Protein AF-A0A959UHU5-F1 (afdb_monomer_lite)

Secondary structure (DSSP, 8-state):
-------GGG--GGGHHHHHHHHHHHHHHHHHHHHH----------TT------------------PPPPPPPPPP---------------------S---TT----------------------SS-SS----TTHHHHHHHHHHHH----HHHHHTT-----EEEEEE-TTS-EEEEEEEE---TTTTTTT-

Sequence (194 aa):
MIEKKKSKSADLESKKIIFIEIGLIIALAAVLLAFEWKSFEKQEIDLASRSVDDTPEEMIEITQHEKPPPPPKPPQQTTVIEIVEDEMEIEDDIEIDVEADEETEMQEYIPVEEEEEEEEEAQIFTVVESMPGFPGGDAARIKYLNENIQYPQMARESGIQGRVFVTFVVEKDGSVTDVRVLRGIGGGCDEEAV

Structure (mmCIF, N/CA/C/O backbone):
data_AF-A0A959UHU5-F1
#
_entry.id   AF-A0A959UHU5-F1
#
loop_
_atom_site.group_PDB
_atom_site.id
_atom_site.type_symbol
_atom_site.label_atom_id
_atom_site.label_alt_id
_atom_site.label_comp_id
_atom_site.label_asym_id
_atom_site.label_entity_id
_atom_site.label_seq_id
_atom_site.pdbx_PDB_ins_code
_atom_site.Cartn_x
_atom_site.Cartn_y
_atom_site.Cartn_z
_atom_site.occupancy
_atom_site.B_iso_or_equiv
_atom_site.auth_seq_id
_atom_site.auth_comp_id
_atom_site.auth_asym_id
_atom_site.auth_atom_id
_atom_site.pdbx_PDB_model_num
ATOM 1 N N . MET A 1 1 ? 11.704 55.888 71.849 1.00 46.94 1 MET A N 1
ATOM 2 C CA . MET A 1 1 ? 11.647 54.552 71.217 1.00 46.94 1 MET A CA 1
ATOM 3 C C . MET A 1 1 ? 10.407 54.526 70.340 1.00 46.94 1 MET A C 1
ATOM 5 O O . MET A 1 1 ? 9.343 54.872 70.827 1.00 46.94 1 MET A O 1
ATOM 9 N N . ILE A 1 2 ? 10.567 54.297 69.038 1.00 45.66 2 ILE A N 1
ATOM 10 C CA . ILE A 1 2 ? 9.514 54.506 68.034 1.00 45.66 2 ILE A CA 1
ATOM 11 C C . ILE A 1 2 ? 8.577 53.296 68.025 1.00 45.66 2 ILE A C 1
ATOM 13 O O . ILE A 1 2 ? 8.972 52.194 67.651 1.00 45.66 2 ILE A O 1
ATOM 17 N N . GLU A 1 3 ? 7.334 53.512 68.439 1.00 54.97 3 GLU A N 1
ATOM 18 C CA . GLU A 1 3 ? 6.264 52.524 68.374 1.00 54.97 3 GLU A CA 1
ATOM 19 C C . GLU A 1 3 ? 5.713 52.474 66.941 1.00 54.97 3 GLU A C 1
ATOM 21 O O . GLU A 1 3 ? 5.079 53.410 66.447 1.00 54.97 3 GLU A O 1
ATOM 26 N N . LYS A 1 4 ? 6.000 51.381 66.230 1.00 61.44 4 LYS A N 1
ATOM 27 C CA . LYS A 1 4 ? 5.503 51.149 64.872 1.00 61.44 4 LYS A CA 1
ATOM 28 C C . LYS A 1 4 ? 4.013 50.801 64.945 1.00 61.44 4 LYS A C 1
ATOM 30 O O . LYS A 1 4 ? 3.659 49.633 65.091 1.00 61.44 4 LYS A O 1
ATOM 35 N N . LYS A 1 5 ? 3.137 51.807 64.823 1.00 58.41 5 LYS A N 1
ATOM 36 C CA . LYS A 1 5 ? 1.691 51.614 64.621 1.00 58.41 5 LYS A CA 1
ATOM 37 C C . LYS A 1 5 ? 1.466 50.753 63.372 1.00 58.41 5 LYS A C 1
ATOM 39 O O . LYS A 1 5 ? 1.556 51.246 62.250 1.00 58.41 5 LYS A O 1
ATOM 44 N N . LYS A 1 6 ? 1.186 49.459 63.551 1.00 63.50 6 LYS A N 1
ATOM 45 C CA . LYS A 1 6 ? 0.641 48.608 62.484 1.00 63.50 6 LYS A CA 1
ATOM 46 C C . LYS A 1 6 ? -0.770 49.119 62.177 1.00 63.50 6 LYS A C 1
ATOM 48 O O . LYS A 1 6 ? -1.629 49.099 63.056 1.00 63.50 6 LYS A O 1
ATOM 53 N N . SER A 1 7 ? -1.004 49.640 60.972 1.00 63.44 7 SER A N 1
ATOM 54 C CA . SER A 1 7 ? -2.350 50.057 60.573 1.00 63.44 7 SER A CA 1
ATOM 55 C C . SER A 1 7 ? -3.204 48.820 60.276 1.00 63.44 7 SER A C 1
ATOM 57 O O . SER A 1 7 ? -2.751 47.871 59.639 1.00 63.44 7 SER A O 1
ATOM 59 N N . LYS A 1 8 ? -4.466 48.848 60.719 1.00 60.62 8 LYS A N 1
ATOM 60 C CA . LYS A 1 8 ? -5.476 47.788 60.527 1.00 60.62 8 LYS A CA 1
ATOM 61 C C . LYS A 1 8 ? -5.746 47.461 59.045 1.00 60.62 8 LYS A C 1
ATOM 63 O O . LYS A 1 8 ? -6.291 46.415 58.729 1.00 60.62 8 LYS A O 1
ATOM 68 N N . SER A 1 9 ? -5.355 48.355 58.134 1.00 56.97 9 SER A N 1
ATOM 69 C CA . SER A 1 9 ? -5.489 48.203 56.682 1.00 56.97 9 SER A CA 1
ATOM 70 C C . SER A 1 9 ? -4.351 47.419 56.016 1.00 56.97 9 SER A C 1
ATOM 72 O O . SER A 1 9 ? -4.474 47.073 54.845 1.00 56.97 9 SER A O 1
ATOM 74 N N . ALA A 1 10 ? -3.267 47.125 56.742 1.00 63.69 10 ALA A N 1
ATOM 75 C CA . ALA A 1 10 ? -2.156 46.292 56.275 1.00 63.69 10 ALA A CA 1
ATOM 76 C C . ALA A 1 10 ? -2.233 44.845 56.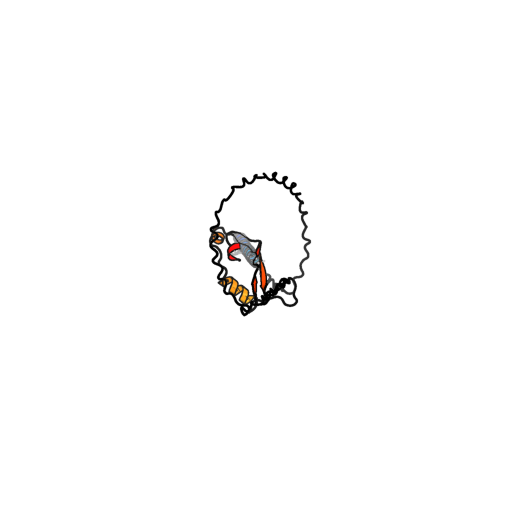803 1.00 63.69 10 ALA A C 1
ATOM 78 O O . ALA A 1 10 ? -1.278 44.081 56.655 1.00 63.69 10 ALA A O 1
ATOM 79 N N . ASP A 1 11 ? -3.346 44.472 57.442 1.00 68.75 11 ASP A N 1
ATOM 80 C CA . ASP A 1 11 ? -3.551 43.131 57.977 1.00 68.75 11 ASP A CA 1
ATOM 81 C C . ASP A 1 11 ? -3.944 42.160 56.849 1.00 68.75 11 ASP A C 1
ATOM 83 O O . ASP A 1 11 ? -5.041 42.216 56.290 1.00 68.75 11 ASP A O 1
ATOM 87 N N . LEU A 1 12 ? -2.985 41.326 56.447 1.00 69.19 12 LEU A N 1
ATOM 88 C CA . LEU A 1 12 ? -3.079 40.412 55.305 1.00 69.19 12 LEU A CA 1
ATOM 89 C C . LEU A 1 12 ? -3.599 39.024 55.692 1.00 69.19 12 LEU A C 1
ATOM 91 O O . LEU A 1 12 ? -3.775 38.191 54.805 1.00 69.19 12 LEU A O 1
ATOM 95 N N . GLU A 1 13 ? -3.847 38.751 56.977 1.00 75.81 13 GLU A N 1
ATOM 96 C CA . GLU A 1 13 ? -4.185 37.404 57.461 1.00 75.81 13 GLU A CA 1
ATOM 97 C C . GLU A 1 13 ? -5.440 36.819 56.806 1.00 75.81 13 GLU A C 1
ATOM 99 O O . GLU A 1 13 ? -5.428 35.657 56.406 1.00 75.81 13 GLU A O 1
ATOM 104 N N . SER A 1 14 ? -6.474 37.632 56.580 1.00 75.12 14 SER A N 1
ATOM 105 C CA . SER A 1 14 ? -7.714 37.191 55.924 1.00 75.12 14 SER A CA 1
ATOM 106 C C . SER A 1 14 ? -7.569 36.943 54.420 1.00 75.12 14 SER A C 1
ATOM 108 O O . SER A 1 14 ? -8.397 36.256 53.829 1.00 75.12 14 SER A O 1
ATOM 110 N N . LYS A 1 15 ? -6.516 37.479 53.789 1.00 76.56 15 LYS A N 1
ATOM 111 C CA . LYS A 1 15 ? -6.251 37.327 52.350 1.00 76.56 15 LYS A CA 1
ATOM 112 C C . LYS A 1 15 ? -5.228 36.234 52.048 1.00 76.56 15 LYS A C 1
ATOM 114 O O . LYS A 1 15 ? -5.113 35.836 50.894 1.00 76.56 15 LYS A O 1
ATOM 119 N N . LYS A 1 16 ? -4.517 35.715 53.060 1.00 82.25 16 LYS A N 1
ATOM 120 C CA . LYS A 1 16 ? -3.534 34.625 52.905 1.00 82.25 16 LYS A CA 1
ATOM 121 C C . LYS A 1 16 ? -4.142 33.401 52.216 1.00 82.25 16 LYS A C 1
ATOM 123 O O . LYS A 1 16 ? -3.521 32.865 51.310 1.00 82.25 16 LYS A O 1
ATOM 128 N N . ILE A 1 17 ? -5.361 33.010 52.597 1.00 86.88 17 ILE A N 1
ATOM 129 C CA . ILE A 1 17 ? -6.068 31.867 51.994 1.00 86.88 17 ILE A CA 1
ATOM 130 C C . ILE A 1 17 ? -6.352 32.123 50.508 1.00 86.88 17 ILE A C 1
ATOM 132 O O . ILE A 1 17 ? -6.071 31.265 49.684 1.00 86.88 17 ILE A O 1
ATOM 136 N N . ILE A 1 18 ? -6.793 33.333 50.155 1.00 87.50 18 ILE A N 1
ATOM 137 C CA . ILE A 1 18 ? -7.070 33.724 48.764 1.00 87.50 18 ILE A CA 1
ATOM 138 C C . ILE A 1 18 ? -5.783 33.703 47.924 1.00 87.50 18 ILE A C 1
ATOM 140 O O . ILE A 1 18 ? -5.787 33.225 46.795 1.00 87.50 18 ILE A O 1
ATOM 144 N N . PHE A 1 19 ? -4.655 34.173 48.467 1.00 89.56 19 PHE A N 1
ATOM 145 C CA . PHE A 1 19 ? -3.368 34.104 47.764 1.00 89.56 19 PHE A CA 1
ATOM 146 C C . PHE A 1 19 ? -2.858 32.664 47.598 1.00 89.56 19 PHE A C 1
ATOM 148 O O . PHE A 1 19 ? -2.270 32.352 46.563 1.00 89.56 19 PHE A O 1
ATOM 155 N N . ILE A 1 20 ? -3.102 31.787 48.578 1.00 92.56 20 ILE A N 1
ATOM 156 C CA . ILE A 1 20 ? -2.781 30.354 48.479 1.00 92.56 20 ILE A CA 1
ATOM 157 C C . ILE A 1 20 ? -3.650 29.682 47.408 1.00 92.56 20 ILE A C 1
ATOM 159 O O . ILE A 1 20 ? -3.127 28.934 46.588 1.00 92.56 20 ILE A O 1
ATOM 163 N N . GLU A 1 21 ? -4.948 29.981 47.372 1.00 93.12 21 GLU A N 1
ATOM 164 C CA . GLU A 1 21 ? -5.888 29.430 46.391 1.00 93.12 21 GLU A CA 1
ATOM 165 C C . GLU A 1 21 ? -5.555 29.882 44.962 1.00 93.12 21 GLU A C 1
ATOM 167 O O . GLU A 1 21 ? -5.468 29.055 44.057 1.00 93.12 21 GLU A O 1
ATOM 172 N N . ILE A 1 22 ? -5.251 31.171 44.764 1.00 94.94 22 ILE A N 1
ATOM 173 C CA . ILE A 1 22 ? -4.796 31.697 43.467 1.00 94.94 22 ILE A CA 1
ATOM 174 C C . ILE A 1 22 ? -3.490 31.016 43.031 1.00 94.94 22 ILE A C 1
ATOM 176 O O . ILE A 1 22 ? -3.355 30.633 41.870 1.00 94.94 22 ILE A O 1
ATOM 180 N N . GLY A 1 23 ? -2.541 30.819 43.952 1.00 95.94 23 GLY A N 1
ATOM 181 C CA . GLY A 1 23 ? -1.301 30.094 43.667 1.00 95.94 23 GLY A CA 1
ATOM 182 C C . GLY A 1 23 ? -1.542 28.634 43.272 1.00 95.94 23 GLY A C 1
ATOM 183 O O . GLY A 1 23 ? -0.910 28.140 42.340 1.00 95.94 23 GLY A O 1
ATOM 184 N N . LEU A 1 24 ? -2.491 27.963 43.929 1.00 95.81 24 LEU A N 1
ATOM 185 C CA . LEU A 1 24 ? -2.874 26.582 43.632 1.00 95.81 24 LEU A CA 1
ATOM 186 C C . LEU A 1 24 ? -3.526 26.462 42.248 1.00 95.81 24 LEU A C 1
ATOM 188 O O . LEU A 1 24 ? -3.188 25.548 41.497 1.00 95.81 24 LEU A O 1
ATOM 192 N N . ILE A 1 25 ? -4.396 27.405 41.878 1.00 96.06 25 ILE A N 1
ATOM 193 C CA . ILE A 1 25 ? -5.012 27.453 40.543 1.00 96.06 25 ILE A CA 1
ATOM 194 C C . ILE A 1 25 ? -3.941 27.649 39.463 1.00 96.06 25 ILE A C 1
ATOM 196 O O . ILE A 1 25 ? -3.952 26.943 38.457 1.00 96.06 25 ILE A O 1
ATOM 200 N N . ILE A 1 26 ? -2.985 28.559 39.680 1.00 95.94 26 ILE A N 1
ATOM 201 C CA . ILE A 1 26 ? -1.884 28.799 38.733 1.00 95.94 26 ILE A CA 1
ATOM 202 C C . ILE A 1 26 ? -0.989 27.557 38.605 1.00 95.94 26 ILE A C 1
ATOM 204 O O . ILE A 1 26 ? -0.602 27.197 37.494 1.00 95.94 26 ILE A O 1
ATOM 208 N N . ALA A 1 27 ? -0.692 26.872 39.713 1.00 95.56 27 ALA A N 1
ATOM 209 C CA . ALA A 1 27 ? 0.096 25.641 39.698 1.00 95.56 27 ALA A CA 1
ATOM 210 C C . ALA A 1 27 ? -0.615 24.510 38.936 1.00 95.56 27 ALA A C 1
ATOM 212 O O . ALA A 1 27 ? 0.006 23.852 38.104 1.00 95.56 27 ALA A O 1
ATOM 213 N N . LEU A 1 28 ? -1.920 24.315 39.160 1.00 93.62 28 LEU A N 1
ATOM 214 C CA . LEU A 1 28 ? -2.713 23.329 38.417 1.00 93.62 28 LEU A CA 1
ATOM 215 C C . LEU A 1 28 ? -2.802 23.668 36.926 1.00 93.62 28 LEU A C 1
ATOM 217 O O . LEU A 1 28 ? -2.655 22.775 36.095 1.00 93.62 28 LEU A O 1
ATOM 221 N N . ALA A 1 29 ? -2.981 24.943 36.577 1.00 94.06 29 ALA A N 1
ATOM 222 C CA . ALA A 1 29 ? -2.990 25.384 35.185 1.00 94.06 29 ALA A CA 1
ATOM 223 C C . ALA A 1 29 ? -1.639 25.134 34.494 1.00 94.06 29 ALA A C 1
ATOM 225 O O . ALA A 1 29 ? -1.613 24.684 33.352 1.00 94.06 29 ALA A O 1
ATOM 226 N N . ALA A 1 30 ? -0.520 25.361 35.189 1.00 93.69 30 ALA A N 1
ATOM 227 C CA . ALA A 1 30 ? 0.812 25.064 34.666 1.00 93.69 30 ALA A CA 1
ATOM 228 C C . ALA A 1 30 ? 1.033 23.556 34.452 1.00 93.69 30 ALA A C 1
ATOM 230 O O . ALA A 1 30 ? 1.621 23.167 33.446 1.00 93.69 30 ALA A O 1
ATOM 231 N N . VAL A 1 31 ? 0.532 22.706 35.357 1.00 93.25 31 VAL A N 1
ATOM 232 C CA . VAL A 1 31 ? 0.591 21.242 35.202 1.00 93.25 31 VAL A CA 1
ATOM 233 C C . VAL A 1 31 ? -0.257 20.783 34.018 1.00 93.25 31 VAL A C 1
ATOM 235 O O . VAL A 1 31 ? 0.227 20.003 33.203 1.00 93.25 31 VAL A O 1
ATOM 238 N N . LEU A 1 32 ? -1.486 21.288 33.877 1.00 91.12 32 LEU A N 1
ATOM 239 C CA . LEU A 1 32 ? -2.335 20.962 32.728 1.00 91.12 32 LEU A CA 1
ATOM 240 C C . LEU A 1 32 ? -1.698 21.416 31.415 1.00 91.12 32 LEU A C 1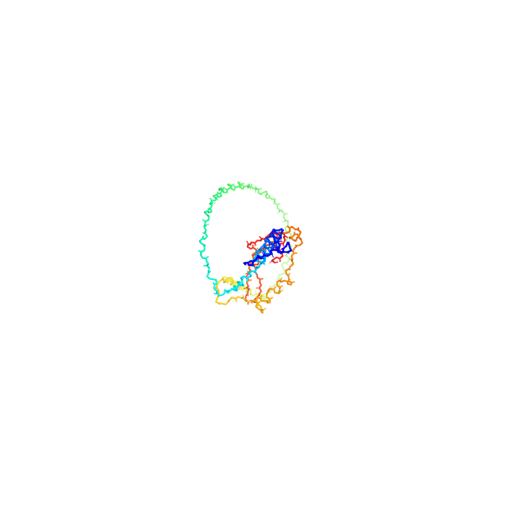
ATOM 242 O O . LEU A 1 32 ? -1.626 20.623 30.487 1.00 91.12 32 LEU A O 1
ATOM 246 N N . LEU A 1 33 ? -1.147 22.633 31.363 1.00 91.56 33 LEU A N 1
ATOM 247 C CA . LEU A 1 33 ? -0.412 23.107 30.190 1.00 91.56 33 LEU A CA 1
ATOM 248 C C . LEU A 1 33 ? 0.809 22.243 29.879 1.00 91.56 33 LEU A C 1
ATOM 250 O O . LEU A 1 33 ? 1.074 22.003 28.711 1.00 91.56 33 LEU A O 1
ATOM 254 N N . ALA A 1 34 ? 1.536 21.756 30.887 1.00 87.69 34 ALA A N 1
ATOM 255 C CA . ALA A 1 34 ? 2.682 20.872 30.680 1.00 87.69 34 ALA A CA 1
ATOM 256 C C . ALA A 1 34 ? 2.274 19.490 30.137 1.00 87.69 34 ALA A C 1
ATOM 258 O O . ALA A 1 34 ? 2.970 18.953 29.282 1.00 87.69 34 ALA A O 1
ATOM 259 N N . PHE A 1 35 ? 1.148 18.930 30.595 1.00 85.19 35 PHE A N 1
ATOM 260 C CA . PHE A 1 35 ? 0.610 17.658 30.090 1.00 85.19 35 PHE A CA 1
ATOM 261 C C . PHE A 1 35 ? -0.054 17.793 28.714 1.00 85.19 35 PHE A C 1
ATOM 263 O O . PHE A 1 35 ? 0.049 16.885 27.890 1.00 85.19 35 PHE A O 1
ATOM 270 N N . GLU A 1 36 ? -0.719 18.916 28.446 1.00 85.56 36 GLU A N 1
ATOM 271 C CA . GLU A 1 36 ? -1.257 19.239 27.121 1.00 85.56 36 GLU A CA 1
ATOM 272 C C . GLU A 1 36 ? -0.179 19.702 26.146 1.00 85.56 36 GLU A C 1
ATOM 274 O O . GLU A 1 36 ? -0.428 19.758 24.937 1.00 85.56 36 GLU A O 1
ATOM 279 N N . TRP A 1 37 ? 1.031 19.991 26.634 1.00 85.56 37 TRP A N 1
ATOM 280 C CA . TRP A 1 37 ? 2.170 20.228 25.770 1.00 85.56 37 TRP A CA 1
ATOM 281 C C . TRP A 1 37 ? 2.565 18.914 25.103 1.00 85.56 37 TRP A C 1
ATOM 283 O O . TRP A 1 37 ? 3.463 18.188 25.528 1.00 85.56 37 TRP A O 1
ATOM 293 N N . LYS A 1 38 ? 1.861 18.597 24.014 1.00 75.44 38 LYS A N 1
ATOM 294 C CA . LYS A 1 38 ? 2.266 17.569 23.072 1.00 75.44 38 LYS A CA 1
ATOM 295 C C . LYS A 1 38 ? 3.607 17.983 22.485 1.00 75.44 38 LYS A C 1
ATOM 297 O O . LYS A 1 38 ? 3.676 18.751 21.525 1.00 75.44 38 LYS A O 1
ATOM 302 N N . SER A 1 39 ? 4.673 17.433 23.051 1.00 70.19 39 SER A N 1
ATOM 303 C CA . SER A 1 39 ? 5.907 17.248 22.311 1.00 70.19 39 SER A CA 1
ATOM 304 C C . SER A 1 39 ? 5.616 16.166 21.282 1.00 70.19 39 SER A C 1
ATOM 306 O O . SER A 1 39 ? 5.624 14.974 21.584 1.00 70.19 39 SER A O 1
ATOM 308 N N . PHE A 1 40 ? 5.261 16.586 20.071 1.00 63.97 40 PHE A N 1
ATOM 309 C CA . PHE A 1 40 ? 5.392 15.709 18.923 1.00 63.97 40 PHE A CA 1
ATOM 310 C C . PHE A 1 40 ? 6.892 15.515 18.750 1.00 63.97 40 PHE A C 1
ATOM 312 O O . PHE A 1 40 ? 7.563 16.356 18.151 1.00 63.97 40 PHE A O 1
ATOM 319 N N . GLU A 1 41 ? 7.431 14.452 19.345 1.00 63.31 41 GLU A N 1
ATOM 320 C CA . GLU A 1 41 ? 8.711 13.923 18.910 1.00 63.31 41 GLU A CA 1
ATOM 321 C C . GLU A 1 41 ? 8.540 13.699 17.411 1.00 63.31 41 GLU A C 1
ATOM 323 O O . GLU A 1 41 ? 7.728 12.881 16.971 1.00 63.31 41 GLU A O 1
ATOM 328 N N . LYS A 1 42 ? 9.169 14.569 16.616 1.00 56.50 42 LYS A N 1
ATOM 329 C CA . LYS A 1 42 ? 9.197 14.427 15.171 1.00 56.50 42 LYS A CA 1
ATOM 330 C C . LYS A 1 42 ? 10.023 13.172 14.953 1.00 56.50 42 LYS A C 1
ATOM 332 O O . LYS A 1 42 ? 11.246 13.229 14.900 1.00 56.50 42 LYS A O 1
ATOM 337 N N . GLN A 1 43 ? 9.342 12.034 14.921 1.00 56.44 43 GLN A N 1
ATOM 338 C CA . GLN A 1 43 ? 9.904 10.802 14.428 1.00 56.44 43 GLN A CA 1
ATOM 339 C C . GLN A 1 43 ? 10.111 11.057 12.939 1.00 56.44 43 GLN A C 1
ATOM 341 O O . GLN A 1 43 ? 9.226 10.837 12.112 1.00 56.44 43 GLN A O 1
ATOM 346 N N . GLU A 1 44 ? 11.257 11.647 12.606 1.00 53.19 44 GLU A N 1
ATOM 347 C CA . GLU A 1 44 ? 11.814 11.502 11.279 1.00 53.19 44 GLU A CA 1
ATOM 348 C C . GLU A 1 44 ? 12.071 10.006 11.160 1.00 53.19 44 GLU A C 1
ATOM 350 O O . GLU A 1 44 ? 13.043 9.472 11.688 1.00 53.19 44 GLU A O 1
ATOM 355 N N . ILE A 1 45 ? 11.086 9.305 10.594 1.00 56.44 45 ILE A N 1
ATOM 356 C CA . ILE A 1 45 ? 11.255 7.937 10.138 1.00 56.44 45 ILE A CA 1
ATOM 357 C C . ILE A 1 45 ? 12.287 8.060 9.027 1.00 56.44 45 ILE A C 1
ATOM 359 O O . ILE A 1 45 ? 11.955 8.306 7.868 1.00 56.44 45 ILE A O 1
ATOM 363 N N . ASP A 1 46 ? 13.551 7.980 9.409 1.00 48.22 46 ASP A N 1
ATOM 364 C CA . ASP A 1 46 ? 14.634 7.767 8.483 1.00 48.22 46 ASP A CA 1
ATOM 365 C C . ASP A 1 46 ? 14.458 6.343 7.951 1.00 48.22 46 ASP A C 1
ATOM 367 O O . ASP A 1 46 ? 14.862 5.356 8.567 1.00 48.22 46 ASP A O 1
ATOM 371 N N . LEU A 1 47 ? 13.761 6.231 6.815 1.00 54.62 47 LEU A N 1
ATOM 372 C CA . LEU A 1 47 ? 13.538 4.967 6.111 1.00 54.62 47 LEU A CA 1
ATOM 373 C C . LEU A 1 47 ? 14.861 4.247 5.776 1.00 54.62 47 LEU A C 1
ATOM 375 O O . LEU A 1 47 ? 14.820 3.065 5.437 1.00 54.62 47 LEU A O 1
ATOM 379 N N . ALA A 1 48 ? 16.014 4.919 5.878 1.00 57.03 48 ALA A N 1
ATOM 380 C CA . ALA A 1 48 ? 17.326 4.343 5.614 1.00 57.03 48 ALA A CA 1
ATOM 381 C C . ALA A 1 48 ? 17.930 3.559 6.796 1.00 57.03 48 ALA A C 1
ATOM 383 O O . ALA A 1 48 ? 18.854 2.776 6.576 1.00 57.03 48 ALA A O 1
ATOM 384 N N . SER A 1 49 ? 17.424 3.708 8.027 1.00 47.97 49 SER A N 1
ATOM 385 C CA . SER A 1 49 ? 17.997 3.064 9.224 1.00 47.97 49 SER A CA 1
ATOM 386 C C . SER A 1 49 ? 17.040 2.107 9.937 1.00 47.97 49 SER A C 1
ATOM 388 O O . SER A 1 49 ? 17.165 1.864 11.136 1.00 47.97 49 SER A O 1
ATOM 390 N N . ARG A 1 50 ? 16.125 1.471 9.191 1.00 49.28 50 ARG A N 1
ATOM 391 C CA . ARG A 1 50 ? 15.381 0.302 9.681 1.00 49.28 50 ARG A CA 1
ATOM 392 C C . ARG A 1 50 ? 16.333 -0.894 9.821 1.00 49.28 50 ARG A C 1
ATOM 394 O O . ARG A 1 50 ? 16.280 -1.837 9.036 1.00 49.28 50 ARG A O 1
ATOM 401 N N . SER A 1 51 ? 17.193 -0.876 10.838 1.00 49.59 51 SER A N 1
ATOM 402 C CA . SER A 1 51 ? 17.627 -2.120 11.460 1.00 49.59 51 SER A CA 1
ATOM 403 C C . SER A 1 51 ? 16.362 -2.784 11.978 1.00 49.59 51 SER A C 1
ATOM 405 O O . SER A 1 51 ? 15.642 -2.214 12.798 1.00 49.59 51 SER A O 1
ATOM 407 N N . VAL A 1 52 ? 16.048 -3.939 11.404 1.00 55.00 52 VAL A N 1
ATOM 408 C CA . VAL A 1 52 ? 15.069 -4.873 11.943 1.00 55.00 52 VAL A CA 1
ATOM 409 C C . VAL A 1 52 ? 15.473 -5.102 13.394 1.00 55.00 52 VAL A C 1
ATOM 411 O O . VAL A 1 52 ? 16.509 -5.707 13.653 1.00 55.00 52 VAL A O 1
ATOM 414 N N . ASP A 1 53 ? 14.723 -4.514 14.324 1.00 47.56 53 ASP A N 1
ATOM 415 C CA . ASP A 1 53 ? 14.811 -4.894 15.724 1.00 47.56 53 ASP A CA 1
ATOM 416 C C . ASP A 1 53 ? 14.349 -6.350 15.747 1.00 47.56 53 ASP A C 1
ATOM 418 O O . ASP A 1 53 ? 13.184 -6.660 15.488 1.00 47.56 53 ASP A O 1
ATOM 422 N N . ASP A 1 54 ? 15.333 -7.235 15.866 1.00 51.56 54 ASP A N 1
ATOM 423 C CA . ASP A 1 54 ? 15.208 -8.682 15.910 1.00 51.56 54 ASP A CA 1
ATOM 424 C C . ASP A 1 54 ? 14.541 -9.045 17.241 1.00 51.56 54 ASP A C 1
ATOM 426 O O . ASP A 1 54 ? 15.182 -9.464 18.204 1.00 51.56 54 ASP A O 1
ATOM 430 N N . THR A 1 55 ? 13.238 -8.783 17.344 1.00 56.16 55 THR A N 1
ATOM 431 C CA . THR A 1 55 ? 12.411 -9.420 18.361 1.00 56.16 55 THR A CA 1
ATOM 432 C C . THR A 1 55 ? 12.252 -10.869 17.919 1.00 56.16 55 THR A C 1
ATOM 434 O O . THR A 1 55 ? 11.618 -11.083 16.883 1.00 56.16 55 THR A O 1
ATOM 437 N N . PRO A 1 56 ? 12.804 -11.862 18.642 1.00 55.97 56 PRO A N 1
ATOM 438 C CA . PRO A 1 56 ? 12.606 -13.253 18.274 1.00 55.97 56 PRO A CA 1
ATOM 439 C C . PRO A 1 56 ? 11.108 -13.537 18.340 1.00 55.97 56 PRO A C 1
ATOM 441 O O . PRO A 1 56 ? 10.500 -13.478 19.410 1.00 55.97 56 PRO A O 1
ATOM 444 N N . GLU A 1 57 ? 10.503 -13.786 17.181 1.00 59.00 57 GLU A N 1
ATOM 445 C CA . GLU A 1 57 ? 9.138 -14.280 17.100 1.00 59.00 57 GLU A CA 1
ATOM 446 C C . GLU A 1 57 ? 9.089 -15.594 17.886 1.00 59.00 57 GLU A C 1
ATOM 448 O O . GLU A 1 57 ? 9.737 -16.580 17.529 1.00 59.00 57 GLU A O 1
ATOM 453 N N . GLU A 1 58 ? 8.370 -15.591 19.009 1.00 61.53 58 GLU A N 1
ATOM 454 C CA . GLU A 1 58 ? 8.130 -16.786 19.810 1.00 61.53 58 GLU A CA 1
ATOM 455 C C . GLU A 1 58 ? 7.227 -17.708 18.978 1.00 61.53 58 GLU A C 1
ATOM 457 O O . GLU A 1 58 ? 6.003 -17.575 18.929 1.00 61.53 58 GLU A O 1
ATOM 462 N N . MET A 1 59 ? 7.880 -18.575 18.207 1.00 54.06 59 MET A N 1
ATOM 463 C CA . MET A 1 59 ? 7.271 -19.522 17.286 1.00 54.06 59 MET A CA 1
ATOM 464 C C . MET A 1 59 ? 6.393 -20.482 18.096 1.00 54.06 59 MET A C 1
ATOM 466 O O . MET A 1 59 ? 6.891 -21.371 18.783 1.00 54.06 59 MET A O 1
ATOM 470 N N . ILE A 1 60 ? 5.076 -20.286 18.059 1.00 64.12 60 ILE A N 1
ATOM 471 C CA . ILE A 1 60 ? 4.135 -21.243 18.645 1.00 64.12 60 ILE A CA 1
ATOM 472 C C . ILE A 1 60 ? 4.182 -22.547 17.840 1.00 64.12 60 ILE A C 1
ATOM 474 O O . ILE A 1 60 ? 4.028 -22.546 16.618 1.00 64.12 60 ILE A O 1
ATOM 478 N N . GLU A 1 61 ? 4.405 -23.672 18.522 1.00 54.69 61 GLU A N 1
ATOM 479 C CA . GLU A 1 61 ? 4.395 -24.995 17.898 1.00 54.69 61 GLU A CA 1
ATOM 480 C C . GLU A 1 61 ? 3.011 -25.285 17.302 1.00 54.69 61 GLU A C 1
ATOM 482 O O . GLU A 1 61 ? 1.990 -25.327 17.994 1.00 54.69 61 GLU A O 1
ATOM 487 N N . ILE A 1 62 ? 2.971 -25.493 15.988 1.00 58.28 62 ILE A N 1
ATOM 488 C CA . ILE A 1 62 ? 1.757 -25.859 15.264 1.00 58.28 62 ILE A CA 1
ATOM 489 C C . ILE A 1 62 ? 1.447 -27.316 15.622 1.00 58.28 62 ILE A C 1
ATOM 491 O O . ILE A 1 62 ? 2.209 -28.222 15.279 1.00 58.28 62 ILE A O 1
ATOM 495 N N . THR A 1 63 ? 0.335 -27.569 16.311 1.00 61.62 63 THR A N 1
ATOM 496 C CA . THR A 1 63 ? -0.127 -28.934 16.595 1.00 61.62 63 THR A CA 1
ATOM 497 C C . THR A 1 63 ? -0.507 -29.593 15.267 1.00 61.62 63 THR A C 1
ATOM 499 O O . THR A 1 63 ? -1.547 -29.280 14.688 1.00 61.62 63 THR A O 1
ATOM 502 N N . GLN A 1 64 ? 0.348 -30.475 14.738 1.00 55.69 64 GLN A N 1
ATOM 503 C CA . GLN A 1 64 ? 0.032 -31.243 13.533 1.00 55.69 64 GLN A CA 1
ATOM 504 C C . GLN A 1 64 ? -1.167 -32.149 13.822 1.00 55.69 64 GLN A C 1
ATOM 506 O O . GLN A 1 64 ? -1.075 -33.117 14.574 1.00 55.69 64 GLN A O 1
ATOM 511 N N . HIS A 1 65 ? -2.314 -31.815 13.238 1.00 65.19 65 HIS A N 1
ATOM 512 C CA . HIS A 1 65 ? -3.503 -32.649 13.302 1.00 65.19 65 HIS A CA 1
ATOM 513 C C . HIS A 1 65 ? -3.401 -33.699 12.186 1.00 65.19 65 HIS A C 1
ATOM 515 O O . HIS A 1 65 ? -3.564 -33.366 11.011 1.00 65.19 65 HIS A O 1
ATOM 521 N N . GLU A 1 66 ? -3.084 -34.953 12.528 1.00 69.00 66 GLU A N 1
ATOM 522 C CA . GLU A 1 66 ? -3.166 -36.066 11.574 1.00 69.00 66 GLU A CA 1
ATOM 523 C C . GLU A 1 66 ? -4.602 -36.140 11.041 1.00 69.00 66 GLU A C 1
ATOM 525 O O . GLU A 1 66 ? -5.549 -36.406 11.785 1.00 69.00 66 GLU A O 1
ATOM 530 N N . LYS A 1 67 ? -4.783 -35.866 9.743 1.00 64.56 67 LYS A N 1
ATOM 531 C CA . LYS A 1 67 ? -6.078 -36.070 9.092 1.00 64.56 67 LYS A CA 1
ATOM 532 C C . LYS A 1 67 ? -6.408 -37.565 9.183 1.00 64.56 67 LYS A C 1
ATOM 534 O O . LYS A 1 67 ? -5.562 -38.371 8.790 1.00 64.56 67 LYS A O 1
ATOM 539 N N . PRO A 1 68 ? -7.602 -37.956 9.670 1.00 71.44 68 PRO A N 1
ATOM 540 C CA . PRO A 1 68 ? -7.993 -39.358 9.689 1.00 71.44 68 PRO A CA 1
ATOM 541 C C . PRO A 1 68 ? -7.881 -39.946 8.274 1.00 71.44 68 PRO A C 1
ATOM 543 O O . PRO A 1 68 ? -8.148 -39.230 7.300 1.00 71.44 68 PRO A O 1
ATOM 546 N N . PRO A 1 69 ? -7.462 -41.220 8.143 1.00 78.00 69 PRO A N 1
ATOM 547 C CA . PRO A 1 69 ? -7.246 -41.837 6.845 1.00 78.00 69 PRO A CA 1
ATOM 548 C C . PRO A 1 69 ? -8.517 -41.712 5.995 1.00 78.00 69 PRO A C 1
ATOM 550 O O . PRO A 1 69 ? -9.621 -41.892 6.524 1.00 78.00 69 PRO A O 1
ATOM 553 N N . PRO A 1 70 ? -8.384 -41.377 4.698 1.00 78.00 70 PRO A N 1
ATOM 554 C CA . PRO A 1 70 ? -9.536 -41.198 3.834 1.00 78.00 70 PRO A CA 1
ATOM 555 C C . PRO A 1 70 ? -10.381 -42.478 3.848 1.00 78.00 70 PRO A C 1
ATOM 557 O O . PRO A 1 70 ? -9.819 -43.578 3.780 1.00 78.00 70 PRO A O 1
ATOM 560 N N . PRO A 1 71 ? -11.716 -42.358 3.963 1.00 80.06 71 PRO A N 1
ATOM 561 C CA . PRO A 1 71 ? -12.590 -43.517 3.984 1.00 80.06 71 PRO A CA 1
ATOM 562 C C . PRO A 1 71 ? -12.354 -44.367 2.727 1.00 80.06 71 PRO A C 1
ATOM 564 O O . PRO A 1 71 ? -12.116 -43.811 1.647 1.00 80.06 71 PRO A O 1
ATOM 567 N N . PRO A 1 72 ? -12.392 -45.707 2.848 1.00 79.69 72 PRO A N 1
ATOM 568 C CA . PRO A 1 72 ? -12.196 -46.595 1.712 1.00 79.69 72 PRO A CA 1
ATOM 569 C C . PRO A 1 72 ? -13.177 -46.219 0.599 1.00 79.69 72 PRO A C 1
ATOM 571 O O . PRO A 1 72 ? -14.369 -46.031 0.855 1.00 79.69 72 PRO A O 1
ATOM 574 N N . LYS A 1 73 ? -12.658 -46.072 -0.630 1.00 75.19 73 LYS A N 1
ATOM 575 C CA . LYS A 1 73 ? -13.470 -45.731 -1.804 1.00 75.19 73 LYS A CA 1
ATOM 576 C C . LYS A 1 73 ? -14.662 -46.697 -1.876 1.00 75.19 73 LYS A C 1
ATOM 578 O O . LYS A 1 73 ? -14.438 -47.905 -1.756 1.00 75.19 73 LYS A O 1
ATOM 583 N N . PRO A 1 74 ? -15.900 -46.198 -2.059 1.00 76.88 74 PRO A N 1
ATOM 584 C CA . PRO A 1 74 ? -17.062 -47.059 -2.224 1.00 76.88 74 PRO A CA 1
ATOM 585 C C . PRO A 1 74 ? -16.795 -48.093 -3.326 1.00 76.88 74 PRO A C 1
ATOM 587 O O . PRO A 1 74 ? -16.190 -47.734 -4.343 1.00 76.88 74 PRO A O 1
ATOM 590 N N . PRO A 1 75 ? -17.205 -49.361 -3.148 1.00 73.44 75 PRO A N 1
ATOM 591 C CA . PRO A 1 75 ? -17.065 -50.362 -4.196 1.00 73.44 75 PRO A CA 1
ATOM 592 C C . PRO A 1 75 ? -17.749 -49.850 -5.467 1.00 73.44 75 PRO A C 1
ATOM 594 O O . PRO A 1 75 ? -18.904 -49.421 -5.427 1.00 73.44 75 PRO A O 1
ATOM 597 N N . GLN A 1 76 ? -17.014 -49.857 -6.582 1.00 66.31 76 GLN A N 1
ATOM 598 C CA . GLN A 1 76 ? -17.564 -49.493 -7.883 1.00 66.31 76 GLN A CA 1
ATOM 599 C C . GLN A 1 76 ? -18.680 -50.491 -8.199 1.00 66.31 76 GLN A C 1
ATOM 601 O O . GLN A 1 76 ? -18.443 -51.698 -8.251 1.00 66.31 76 GLN A O 1
ATOM 606 N N . GLN A 1 77 ? -19.905 -49.995 -8.354 1.00 61.44 77 GLN A N 1
ATOM 607 C CA . GLN A 1 77 ? -21.002 -50.807 -8.857 1.00 61.44 77 GLN A CA 1
ATOM 608 C C . GLN A 1 77 ? -20.747 -51.011 -10.349 1.00 61.44 77 GLN A C 1
ATOM 610 O O . GLN A 1 77 ? -20.794 -50.058 -11.123 1.00 61.44 77 GLN A O 1
ATOM 615 N N . THR A 1 78 ? -20.422 -52.236 -10.752 1.00 58.19 78 THR A N 1
ATOM 616 C CA . THR A 1 78 ? -20.356 -52.606 -12.163 1.00 58.19 78 THR A CA 1
ATOM 617 C C . THR A 1 78 ? -21.779 -52.648 -12.708 1.00 58.19 78 THR A C 1
ATOM 619 O O . THR A 1 78 ? -22.509 -53.619 -12.522 1.00 58.19 78 THR A O 1
ATOM 622 N N . THR A 1 79 ? -22.211 -51.573 -13.362 1.00 58.69 79 THR A N 1
ATOM 623 C CA . THR A 1 79 ? -23.419 -51.607 -14.186 1.00 58.69 79 THR A CA 1
ATOM 624 C C . THR A 1 79 ? -23.117 -52.459 -15.410 1.00 58.69 79 THR A C 1
ATOM 626 O O . THR A 1 79 ? -22.328 -52.066 -16.268 1.00 58.69 79 THR A O 1
ATOM 629 N N . VAL A 1 80 ? -23.701 -53.655 -15.450 1.00 62.97 80 VAL A N 1
ATOM 630 C CA . VAL A 1 80 ? -23.735 -54.511 -16.637 1.00 62.97 80 VAL A CA 1
ATOM 631 C C . VAL A 1 80 ? -24.454 -53.729 -17.731 1.00 62.97 80 VAL A C 1
ATOM 633 O O . VAL A 1 80 ? -25.621 -53.380 -17.579 1.00 62.97 80 VAL A O 1
ATOM 636 N N . ILE A 1 81 ? -23.724 -53.396 -18.789 1.00 63.09 81 ILE A N 1
ATOM 637 C CA . ILE A 1 81 ? -24.259 -52.722 -19.967 1.00 63.09 81 ILE A CA 1
ATOM 638 C C . ILE A 1 81 ? -25.092 -53.766 -20.716 1.00 63.09 81 ILE A C 1
ATOM 640 O O . ILE A 1 81 ? -24.550 -54.766 -21.186 1.00 63.09 81 ILE A O 1
ATOM 644 N N . GLU A 1 82 ? -26.409 -53.575 -20.768 1.00 64.25 82 GLU A N 1
ATOM 645 C CA . GLU A 1 82 ? -27.291 -54.337 -21.650 1.00 64.25 82 GLU A CA 1
ATOM 646 C C . GLU A 1 82 ? -27.061 -53.821 -23.073 1.00 64.25 82 GLU A C 1
ATOM 648 O O . GLU A 1 82 ? -27.333 -52.661 -23.381 1.00 64.25 82 GLU A O 1
ATOM 653 N N . ILE A 1 83 ? -26.445 -54.659 -23.903 1.00 62.00 83 ILE A N 1
ATOM 654 C CA . ILE A 1 83 ? -26.146 -54.355 -25.300 1.00 62.00 83 ILE A CA 1
ATOM 655 C C . ILE A 1 83 ? -27.481 -54.398 -26.042 1.00 62.00 83 ILE A C 1
ATOM 657 O O . ILE A 1 83 ? -28.053 -55.469 -26.228 1.00 62.00 83 ILE A O 1
ATOM 661 N N . VAL A 1 84 ? -27.990 -53.229 -26.417 1.00 69.31 84 VAL A N 1
ATOM 662 C CA . VAL A 1 84 ? -29.084 -53.113 -27.379 1.00 69.31 84 VAL A CA 1
ATOM 663 C C . VAL A 1 84 ? -28.477 -53.378 -28.757 1.00 69.31 84 VAL A C 1
ATOM 665 O O . VAL A 1 84 ? -27.527 -52.704 -29.150 1.00 69.31 84 VAL A O 1
ATOM 668 N N . GLU A 1 85 ? -28.962 -54.407 -29.450 1.00 59.19 85 GLU A N 1
ATOM 669 C CA . GLU A 1 85 ? -28.604 -54.673 -30.845 1.00 59.19 85 GLU A CA 1
ATOM 670 C C . GLU A 1 85 ? -29.233 -53.583 -31.724 1.00 59.19 85 GLU A C 1
ATOM 672 O O . GLU A 1 85 ? -30.443 -53.578 -31.946 1.00 59.19 85 GLU A O 1
ATOM 677 N N . ASP A 1 86 ? -28.417 -52.641 -32.199 1.00 52.06 86 ASP A N 1
ATOM 678 C CA . ASP A 1 86 ? -28.800 -51.728 -33.275 1.00 52.06 86 ASP A CA 1
ATOM 679 C C . ASP A 1 86 ? -28.694 -52.482 -34.611 1.00 52.06 86 ASP A C 1
ATOM 681 O O . ASP A 1 86 ? -27.605 -52.668 -35.159 1.00 52.06 86 ASP A O 1
ATOM 685 N N . GLU A 1 87 ? -29.829 -52.935 -35.143 1.00 60.06 87 GLU A N 1
ATOM 686 C CA . GLU A 1 87 ? -29.947 -53.379 -36.534 1.00 60.06 87 GLU A CA 1
ATOM 687 C C . GLU A 1 87 ? -30.187 -52.139 -37.407 1.00 60.06 87 GLU A C 1
ATOM 689 O O . GLU A 1 87 ? -31.304 -51.637 -37.524 1.00 60.06 87 GLU A O 1
ATOM 694 N N . MET A 1 88 ? -29.108 -51.589 -37.967 1.00 57.59 88 MET A N 1
ATOM 695 C CA . MET A 1 88 ? -29.182 -50.550 -38.992 1.00 57.59 88 MET A CA 1
ATOM 696 C C . MET A 1 88 ? -29.029 -51.229 -40.358 1.00 57.59 88 MET A C 1
ATOM 698 O O . MET A 1 88 ? -27.953 -51.730 -40.682 1.00 57.59 88 MET A O 1
ATOM 702 N N . GLU A 1 89 ? -30.110 -51.285 -41.141 1.00 55.19 89 GLU A N 1
ATOM 703 C CA . GLU A 1 89 ? -30.061 -51.716 -42.542 1.00 55.19 89 GLU A CA 1
ATOM 704 C C . GLU A 1 89 ? -29.259 -50.685 -43.351 1.00 55.19 89 GLU A C 1
ATOM 706 O O . GLU A 1 89 ? -29.610 -49.506 -43.408 1.00 55.19 89 GLU A O 1
ATOM 711 N N . ILE A 1 90 ? -28.151 -51.129 -43.944 1.00 57.09 90 ILE A N 1
ATOM 712 C CA . ILE A 1 90 ? -27.324 -50.330 -44.849 1.00 57.09 90 ILE A CA 1
ATOM 713 C C . ILE A 1 90 ? -27.897 -50.529 -46.259 1.00 57.09 90 ILE A C 1
ATOM 715 O O . ILE A 1 90 ? -27.852 -51.639 -46.787 1.00 57.09 90 ILE A O 1
ATOM 719 N N . GLU A 1 91 ? -28.465 -49.482 -46.863 1.00 54.59 91 GLU A N 1
ATOM 720 C CA . GLU A 1 91 ? -28.767 -49.469 -48.301 1.00 54.59 91 GLU A CA 1
ATOM 721 C C . GLU A 1 91 ? -27.449 -49.287 -49.075 1.00 54.59 91 GLU A C 1
ATOM 723 O O . GLU A 1 91 ? -26.907 -48.185 -49.166 1.00 54.59 91 GLU A O 1
ATOM 728 N N . ASP A 1 92 ? -26.912 -50.389 -49.603 1.00 49.72 92 ASP A N 1
ATOM 729 C CA . ASP A 1 92 ? -25.767 -50.400 -50.519 1.00 49.72 92 ASP A CA 1
ATOM 730 C C . ASP A 1 92 ? -26.202 -49.959 -51.929 1.00 49.72 92 ASP A C 1
ATOM 732 O O . ASP A 1 92 ? -26.379 -50.791 -52.816 1.00 49.72 92 ASP A O 1
ATOM 736 N N . ASP A 1 93 ? -26.333 -48.652 -52.158 1.00 53.16 93 ASP A N 1
ATOM 737 C CA . ASP A 1 93 ? -26.339 -48.071 -53.509 1.00 53.16 93 ASP A CA 1
ATOM 738 C C . ASP A 1 93 ? -25.128 -47.138 -53.663 1.00 53.16 93 ASP A C 1
ATOM 740 O O . ASP A 1 93 ? -25.216 -45.911 -53.594 1.00 53.16 93 ASP A O 1
ATOM 744 N N . ILE A 1 94 ? -23.951 -47.742 -53.854 1.00 53.94 94 ILE A N 1
ATOM 745 C CA . ILE A 1 94 ? -22.754 -47.043 -54.332 1.00 53.94 94 ILE A CA 1
ATOM 746 C C . ILE A 1 94 ? -22.642 -47.325 -55.834 1.00 53.94 94 ILE A C 1
ATOM 748 O O . ILE A 1 94 ? -22.152 -48.379 -56.244 1.00 53.94 94 ILE A O 1
ATOM 752 N N . GLU A 1 95 ? -23.093 -46.387 -56.668 1.00 45.69 95 GLU A N 1
ATOM 753 C CA . GLU A 1 95 ? -22.788 -46.399 -58.102 1.00 45.69 95 GLU A CA 1
ATOM 754 C C . GLU A 1 95 ? -21.303 -46.056 -58.292 1.00 45.69 95 GLU A C 1
ATOM 756 O O . GLU A 1 95 ? -20.890 -44.898 -58.247 1.00 45.69 95 GLU A O 1
ATOM 761 N N . ILE A 1 96 ? -20.477 -47.088 -58.457 1.00 51.91 96 ILE A N 1
ATOM 762 C CA . ILE A 1 96 ? -19.080 -46.944 -58.867 1.00 51.91 96 ILE A CA 1
ATOM 763 C C . ILE A 1 96 ? -19.081 -46.663 -60.372 1.00 51.91 96 ILE A C 1
ATOM 765 O O . ILE A 1 96 ? -19.366 -47.556 -61.171 1.00 51.91 96 ILE A O 1
ATOM 769 N N . ASP A 1 97 ? -18.770 -45.426 -60.752 1.00 46.06 97 ASP A N 1
ATOM 770 C CA . ASP A 1 97 ? -18.507 -45.060 -62.143 1.00 46.06 97 ASP A CA 1
ATOM 771 C C . ASP A 1 97 ? -17.186 -45.710 -62.591 1.00 46.06 97 ASP A C 1
ATOM 773 O O . ASP A 1 97 ? -16.132 -45.493 -61.993 1.00 46.06 97 ASP A O 1
ATOM 777 N N . VAL A 1 98 ? -17.254 -46.581 -63.601 1.00 57.22 98 VAL A N 1
ATOM 778 C CA . VAL A 1 98 ? -16.150 -47.470 -64.019 1.00 57.22 98 VAL A CA 1
ATOM 779 C C . VAL A 1 98 ? -15.241 -46.803 -65.065 1.00 57.22 98 VAL A C 1
ATOM 781 O O . VAL A 1 98 ? -14.467 -47.478 -65.737 1.00 57.22 98 VAL A O 1
ATOM 784 N N . GLU A 1 99 ? -15.279 -45.476 -65.197 1.00 53.41 99 GLU A N 1
ATOM 785 C CA . GLU A 1 99 ? -14.372 -44.719 -66.071 1.00 53.41 99 GLU A CA 1
ATOM 786 C C . GLU A 1 99 ? -13.482 -43.748 -65.276 1.00 53.41 99 GLU A C 1
ATOM 788 O O . GLU A 1 99 ? -13.519 -42.535 -65.457 1.00 53.41 99 GLU A O 1
ATOM 793 N N . ALA A 1 100 ? -12.645 -44.290 -64.385 1.00 54.78 100 ALA A N 1
ATOM 794 C CA . ALA A 1 100 ? -11.497 -43.569 -63.833 1.00 54.78 100 ALA A CA 1
ATOM 795 C C . ALA A 1 100 ? -10.210 -44.073 -64.511 1.00 54.78 100 ALA A C 1
ATOM 797 O O . ALA A 1 100 ? -9.768 -45.195 -64.264 1.00 54.78 100 ALA A O 1
ATOM 798 N N . ASP A 1 101 ? -9.650 -43.252 -65.401 1.00 61.81 101 ASP A N 1
ATOM 799 C CA . ASP A 1 101 ? -8.430 -43.529 -66.170 1.00 61.81 101 ASP A CA 1
ATOM 800 C C . ASP A 1 101 ? -7.150 -43.264 -65.341 1.00 61.81 101 ASP A C 1
ATOM 802 O O . ASP A 1 101 ? -7.165 -42.502 -64.365 1.00 61.81 101 ASP A O 1
ATOM 806 N N . GLU A 1 102 ? -6.021 -43.858 -65.757 1.00 57.78 102 GLU A N 1
ATOM 807 C CA . GLU A 1 102 ? -4.699 -43.804 -65.085 1.00 57.78 102 GLU A CA 1
ATOM 808 C C . GLU A 1 102 ? -4.090 -42.386 -64.925 1.00 57.78 102 GLU A C 1
ATOM 810 O O . GLU A 1 102 ? -3.054 -42.238 -64.278 1.00 57.78 102 GLU A O 1
ATOM 815 N N . GLU A 1 103 ? -4.709 -41.330 -65.466 1.00 55.84 103 GLU A N 1
ATOM 816 C CA . GLU A 1 103 ? -4.229 -39.936 -65.377 1.00 55.84 103 GLU A CA 1
ATOM 817 C C . GLU A 1 103 ? -4.736 -39.157 -64.147 1.00 55.84 103 GLU A C 1
ATOM 819 O O . GLU A 1 103 ? -4.442 -37.969 -63.999 1.00 55.84 103 GLU A O 1
ATOM 824 N N . THR A 1 104 ? -5.478 -39.787 -63.234 1.00 57.03 104 THR A N 1
ATOM 825 C CA . THR A 1 104 ? -5.956 -39.088 -62.030 1.00 57.03 104 THR A CA 1
ATOM 826 C C . THR A 1 104 ? -4.803 -38.876 -61.039 1.00 57.03 104 THR A C 1
ATOM 828 O O . THR A 1 104 ? -4.421 -39.788 -60.306 1.00 57.03 104 THR A O 1
ATOM 831 N N . GLU A 1 105 ? -4.232 -37.666 -61.016 1.00 62.47 105 GLU A N 1
ATOM 832 C CA . GLU A 1 105 ? -3.151 -37.288 -60.099 1.00 62.47 105 GLU A CA 1
ATOM 833 C C . GLU A 1 105 ? -3.598 -37.415 -58.632 1.00 62.47 105 GLU A C 1
ATOM 835 O O . GLU A 1 105 ? -4.385 -36.619 -58.113 1.00 62.47 105 GLU A O 1
ATOM 840 N N . MET A 1 106 ? -3.074 -38.434 -57.944 1.00 64.12 106 MET A N 1
ATOM 841 C CA . MET A 1 106 ? -3.234 -38.587 -56.501 1.00 64.12 106 MET A CA 1
ATOM 842 C C . MET A 1 106 ? -2.449 -37.480 -55.793 1.00 64.12 106 MET A C 1
ATOM 844 O O . MET A 1 106 ? -1.227 -37.406 -55.914 1.00 64.12 106 MET A O 1
ATOM 848 N N . GLN A 1 107 ? -3.141 -36.626 -55.038 1.00 61.72 107 GLN A N 1
ATOM 849 C CA . GLN A 1 107 ? -2.486 -35.619 -54.206 1.00 61.72 107 GLN A CA 1
ATOM 850 C C . GLN A 1 107 ? -1.707 -36.312 -53.084 1.00 61.72 107 GLN A C 1
ATOM 852 O O . GLN A 1 107 ? -2.281 -36.998 -52.237 1.00 61.72 1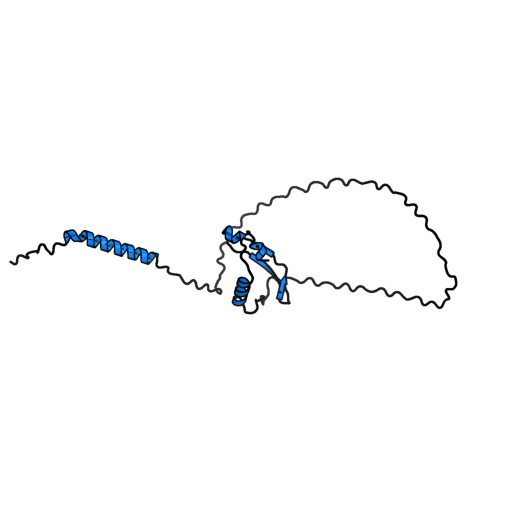07 GLN A O 1
ATOM 857 N N . GLU A 1 108 ? -0.387 -36.143 -53.101 1.00 58.53 108 GLU A N 1
ATOM 858 C CA . GLU A 1 108 ? 0.517 -36.658 -52.079 1.00 58.53 108 GLU A CA 1
ATOM 859 C C . GLU A 1 108 ? 0.262 -35.912 -50.761 1.00 58.53 108 GLU A C 1
ATOM 861 O O . GLU A 1 108 ? 0.454 -34.699 -50.658 1.00 58.53 108 GLU A O 1
ATOM 866 N N . TYR A 1 109 ? -0.236 -36.636 -49.757 1.00 64.81 109 TYR A N 1
ATOM 867 C CA . TYR A 1 109 ? -0.499 -36.083 -48.434 1.00 64.81 109 TYR A CA 1
ATOM 868 C C . TYR A 1 109 ? 0.827 -35.839 -47.709 1.00 64.81 109 TYR A C 1
ATOM 870 O O . TYR A 1 109 ? 1.492 -36.780 -47.274 1.00 64.81 109 TYR A O 1
ATOM 878 N N . ILE A 1 110 ? 1.200 -34.568 -47.572 1.00 67.75 110 ILE A N 1
ATOM 879 C CA . ILE A 1 110 ? 2.304 -34.141 -46.714 1.00 67.75 110 ILE A CA 1
ATOM 880 C C . ILE A 1 110 ? 1.721 -33.982 -45.303 1.00 67.75 110 ILE A C 1
ATOM 882 O O . ILE A 1 110 ? 0.850 -33.127 -45.118 1.00 67.75 110 ILE A O 1
ATOM 886 N N . PRO A 1 111 ? 2.138 -34.788 -44.309 1.00 64.25 111 PRO A N 1
ATOM 887 C CA . PRO A 1 111 ? 1.695 -34.584 -42.939 1.00 64.25 111 PRO A CA 1
ATOM 888 C C . PRO A 1 111 ? 2.188 -33.216 -42.463 1.00 64.25 111 PRO A C 1
ATOM 890 O O . PRO A 1 111 ? 3.374 -32.906 -42.562 1.00 64.25 111 PRO A O 1
ATOM 893 N N . VAL A 1 112 ? 1.261 -32.391 -41.983 1.00 69.69 112 VAL A N 1
ATOM 894 C CA . VAL A 1 112 ? 1.581 -31.122 -41.329 1.00 69.69 112 VAL A CA 1
ATOM 895 C C . VAL A 1 112 ? 2.304 -31.467 -40.028 1.00 69.69 112 VAL A C 1
ATOM 897 O O . VAL A 1 112 ? 1.706 -32.080 -39.147 1.00 69.69 112 VAL A O 1
ATOM 900 N N . GLU A 1 113 ? 3.596 -31.143 -39.932 1.00 66.38 113 GLU A N 1
ATOM 901 C CA . GLU A 1 113 ? 4.300 -31.121 -38.647 1.00 66.38 113 GLU A CA 1
ATOM 902 C C . GLU A 1 113 ? 3.648 -30.025 -37.798 1.00 66.38 113 GLU A C 1
ATOM 904 O O . GLU A 1 113 ? 3.753 -28.839 -38.110 1.00 66.38 113 GLU A O 1
ATOM 909 N N . GLU A 1 114 ? 2.909 -30.425 -36.764 1.00 66.38 114 GLU A N 1
ATOM 910 C CA . GLU A 1 114 ? 2.532 -29.516 -35.687 1.00 66.38 114 GLU A CA 1
ATOM 911 C C . GLU A 1 114 ? 3.821 -29.154 -34.938 1.00 66.38 114 GLU A C 1
ATOM 913 O O . GLU A 1 114 ? 4.403 -29.983 -34.239 1.00 66.38 114 GLU A O 1
ATOM 918 N N . GLU A 1 115 ? 4.308 -27.927 -35.136 1.00 64.62 115 GLU A N 1
ATOM 919 C CA . GLU A 1 115 ? 5.311 -27.335 -34.255 1.00 64.62 115 GLU A CA 1
ATOM 920 C C . GLU A 1 115 ? 4.663 -27.176 -32.870 1.00 64.62 115 GLU A C 1
ATOM 922 O O . GLU A 1 115 ? 3.824 -26.300 -32.661 1.00 64.62 115 GLU A O 1
ATOM 927 N N . GLU A 1 116 ? 5.007 -28.058 -31.927 1.00 64.81 116 GLU A N 1
ATOM 928 C CA . GLU A 1 116 ? 4.717 -27.845 -30.509 1.00 64.81 116 GLU A CA 1
ATOM 929 C C . GLU A 1 116 ? 5.521 -26.615 -30.051 1.00 64.81 116 GLU A C 1
ATOM 931 O O . GLU A 1 116 ? 6.726 -26.697 -29.807 1.00 64.81 116 GLU A O 1
ATOM 936 N N . GLU A 1 117 ? 4.872 -25.449 -29.980 1.00 63.94 117 GLU A N 1
ATOM 937 C CA . GLU A 1 117 ? 5.424 -24.282 -29.289 1.00 63.94 117 GLU A CA 1
ATOM 938 C C . GLU A 1 117 ? 5.573 -24.643 -27.801 1.00 63.94 117 GLU A C 1
ATOM 940 O O . GLU A 1 117 ? 4.594 -24.700 -27.056 1.00 63.94 117 GLU A O 1
ATOM 945 N N . GLU A 1 118 ? 6.803 -24.921 -27.357 1.00 63.72 118 GLU A N 1
ATOM 946 C CA . GLU A 1 118 ? 7.126 -25.005 -25.931 1.00 63.72 118 GLU A CA 1
ATOM 947 C C . GLU A 1 118 ? 6.850 -23.632 -25.293 1.00 63.72 118 GLU A C 1
ATOM 949 O O . GLU A 1 118 ? 7.623 -22.684 -25.451 1.00 63.72 118 GLU A O 1
ATOM 954 N N . GLU A 1 119 ? 5.729 -23.506 -24.577 1.00 64.38 119 GLU A N 1
ATOM 955 C CA . GLU A 1 119 ? 5.454 -22.347 -23.730 1.00 64.38 119 GLU A CA 1
ATOM 956 C C . GLU A 1 119 ? 6.536 -22.268 -22.640 1.00 64.38 119 GLU A C 1
ATOM 958 O O . GLU A 1 119 ? 6.534 -23.031 -21.671 1.00 64.38 119 GLU A O 1
ATOM 963 N N . GLU A 1 120 ? 7.493 -21.349 -22.794 1.00 65.06 120 GLU A N 1
ATOM 964 C CA . GLU A 1 120 ? 8.462 -21.044 -21.743 1.00 65.06 120 GLU A CA 1
ATOM 965 C C . GLU A 1 120 ? 7.708 -20.553 -20.495 1.00 65.06 120 GLU A C 1
ATOM 967 O O . GLU A 1 120 ? 7.235 -19.415 -20.446 1.00 65.06 120 GLU A O 1
ATOM 972 N N . GLU A 1 121 ? 7.601 -21.402 -19.467 1.00 64.69 121 GLU A N 1
ATOM 973 C CA . GLU A 1 121 ? 7.000 -21.023 -18.188 1.00 64.69 121 GLU A CA 1
ATOM 974 C C . GLU A 1 121 ? 7.732 -19.797 -17.616 1.00 64.69 121 GLU A C 1
ATOM 976 O O . GLU A 1 121 ? 8.903 -19.854 -17.216 1.00 64.69 121 GLU A O 1
ATOM 981 N N . ALA A 1 122 ? 7.041 -18.654 -17.586 1.00 67.94 122 ALA A N 1
ATOM 982 C CA . ALA A 1 122 ? 7.594 -17.408 -17.085 1.00 67.94 122 ALA A CA 1
ATOM 983 C C . ALA A 1 122 ? 7.935 -17.547 -15.591 1.00 67.94 122 ALA A C 1
ATOM 985 O O . ALA A 1 122 ? 7.065 -17.624 -14.725 1.00 67.94 122 ALA A O 1
ATOM 986 N N . GLN A 1 123 ? 9.231 -17.574 -15.277 1.00 73.12 123 GLN A N 1
ATOM 987 C CA . GLN A 1 123 ? 9.702 -17.676 -13.899 1.00 73.12 123 GLN A CA 1
ATOM 988 C C . GLN A 1 123 ? 9.445 -16.360 -13.151 1.00 73.12 123 GLN A C 1
ATOM 990 O O . GLN A 1 123 ? 9.951 -15.303 -13.533 1.00 73.12 123 GLN A O 1
ATOM 995 N N . ILE A 1 124 ? 8.680 -16.427 -12.059 1.00 77.94 124 ILE A N 1
ATOM 996 C CA . ILE A 1 124 ? 8.407 -15.278 -11.187 1.00 77.94 124 ILE A CA 1
ATOM 997 C C . ILE A 1 124 ? 9.622 -15.045 -10.282 1.00 77.94 124 ILE A C 1
ATOM 999 O O . ILE A 1 124 ? 9.936 -15.858 -9.409 1.00 77.94 124 ILE A O 1
ATOM 1003 N N . PHE A 1 125 ? 10.296 -13.910 -10.457 1.00 79.00 125 PHE A N 1
ATOM 1004 C CA . PHE A 1 125 ? 11.432 -13.525 -9.621 1.00 79.00 125 PHE A CA 1
ATOM 1005 C C . PHE A 1 125 ? 10.964 -12.737 -8.395 1.00 79.00 125 PHE A C 1
ATOM 1007 O O . PHE A 1 125 ? 10.387 -11.660 -8.516 1.00 79.00 125 PHE A O 1
ATOM 1014 N N . THR A 1 126 ? 11.257 -13.242 -7.198 1.00 78.06 126 THR A N 1
ATOM 1015 C CA . THR A 1 126 ? 10.935 -12.560 -5.930 1.00 78.06 126 THR A CA 1
ATOM 1016 C C . THR A 1 126 ? 12.040 -11.617 -5.451 1.00 78.06 126 THR A C 1
ATOM 1018 O O . THR A 1 126 ? 11.768 -10.692 -4.688 1.00 78.06 126 THR A O 1
ATOM 1021 N N . VAL A 1 127 ? 13.283 -11.822 -5.901 1.00 77.69 127 VAL A N 1
ATOM 1022 C CA . VAL A 1 127 ? 14.444 -10.990 -5.555 1.00 77.69 127 VAL A CA 1
ATOM 1023 C C . VAL A 1 127 ? 15.191 -10.627 -6.833 1.00 77.69 127 VAL A C 1
ATOM 1025 O O . VAL A 1 127 ? 15.725 -11.497 -7.517 1.00 77.69 127 VAL A O 1
ATOM 1028 N N . VAL A 1 128 ? 15.224 -9.333 -7.144 1.00 80.25 128 VAL A N 1
ATOM 1029 C CA . VAL A 1 128 ? 15.873 -8.764 -8.332 1.00 80.25 128 VAL A CA 1
ATOM 1030 C C . VAL A 1 128 ? 16.698 -7.539 -7.943 1.00 80.25 128 VAL A C 1
ATOM 1032 O O . VAL A 1 128 ? 16.377 -6.856 -6.972 1.00 80.25 128 VAL A O 1
ATOM 1035 N N . GLU A 1 129 ? 17.756 -7.243 -8.702 1.00 82.12 129 GLU A N 1
ATOM 1036 C CA . GLU A 1 129 ? 18.611 -6.066 -8.461 1.00 82.12 129 GLU A CA 1
ATOM 1037 C C . GLU A 1 129 ? 17.855 -4.742 -8.652 1.00 82.12 129 GLU A C 1
ATOM 1039 O O . GLU A 1 129 ? 18.147 -3.749 -7.987 1.00 82.12 129 GLU A O 1
ATOM 1044 N N . SER A 1 130 ? 16.862 -4.729 -9.547 1.00 82.69 130 SER A N 1
ATOM 1045 C CA . SER A 1 130 ? 16.010 -3.575 -9.824 1.00 82.69 130 SER A CA 1
ATOM 1046 C C . SER A 1 130 ? 14.546 -3.945 -9.612 1.00 82.69 130 SER A C 1
ATOM 1048 O O . SER A 1 130 ? 13.987 -4.741 -10.362 1.00 82.69 130 SER A O 1
ATOM 1050 N N . MET A 1 131 ? 13.933 -3.388 -8.564 1.00 87.50 131 MET A N 1
ATOM 1051 C CA . MET A 1 131 ? 12.516 -3.601 -8.269 1.00 87.50 131 MET A CA 1
ATOM 1052 C C . MET A 1 131 ? 11.619 -2.807 -9.231 1.00 87.50 131 MET A C 1
ATOM 1054 O O . MET A 1 131 ? 11.970 -1.679 -9.597 1.00 87.50 131 MET A O 1
ATOM 1058 N N . PRO A 1 132 ? 10.437 -3.337 -9.594 1.00 86.69 132 PRO A N 1
ATOM 1059 C CA . PRO A 1 132 ? 9.460 -2.592 -10.376 1.00 86.69 132 PRO A CA 1
ATOM 1060 C C . PRO A 1 132 ? 8.979 -1.361 -9.596 1.00 86.69 132 PRO A C 1
ATOM 1062 O O . PRO A 1 132 ? 8.668 -1.429 -8.405 1.00 86.69 132 PRO A O 1
ATOM 1065 N N . GLY A 1 133 ? 8.924 -0.218 -10.277 1.00 89.06 133 GLY A N 1
ATOM 1066 C CA . GLY A 1 133 ? 8.494 1.057 -9.710 1.00 89.06 133 GLY A CA 1
ATOM 1067 C C . GLY A 1 133 ? 7.272 1.605 -10.435 1.00 89.06 133 GLY A C 1
ATOM 1068 O O . GLY A 1 133 ? 7.153 1.483 -11.651 1.00 89.06 133 GLY A O 1
ATOM 1069 N N . PHE A 1 134 ? 6.371 2.253 -9.695 1.00 91.31 134 PHE A N 1
ATOM 1070 C CA . PHE A 1 134 ? 5.233 2.937 -10.304 1.00 91.31 134 PHE A CA 1
ATOM 1071 C C . PHE A 1 134 ? 5.715 4.175 -11.086 1.00 91.31 134 PHE A C 1
ATOM 1073 O O . PHE A 1 134 ? 6.583 4.905 -10.585 1.00 91.31 134 PHE A O 1
ATOM 1080 N N . PRO A 1 135 ? 5.172 4.468 -12.282 1.00 89.81 135 PRO A N 1
ATOM 1081 C CA . PRO A 1 135 ? 5.550 5.659 -13.037 1.00 89.81 135 PRO A CA 1
ATOM 1082 C C . PRO A 1 135 ? 5.262 6.931 -12.223 1.00 89.81 135 PRO A C 1
ATOM 1084 O O . PRO A 1 135 ?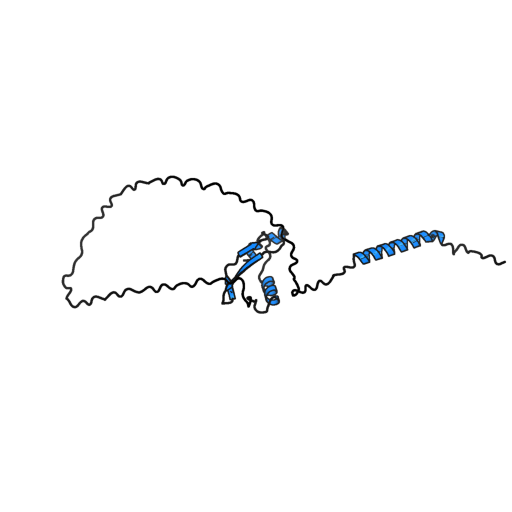 4.130 7.198 -11.827 1.00 89.81 135 PRO A O 1
ATOM 1087 N N . GLY A 1 136 ? 6.301 7.726 -11.950 1.00 90.44 136 GLY A N 1
ATOM 1088 C CA . GLY A 1 136 ? 6.208 8.905 -11.074 1.00 90.44 136 GLY A CA 1
ATOM 1089 C C . GLY A 1 136 ? 6.453 8.629 -9.582 1.00 90.44 136 GLY A C 1
ATOM 1090 O O . GLY A 1 136 ? 6.285 9.531 -8.759 1.00 90.44 136 GLY A O 1
ATOM 1091 N N . GLY A 1 137 ? 6.880 7.414 -9.230 1.00 92.25 137 GLY A N 1
ATOM 1092 C CA . GLY A 1 137 ? 7.287 7.025 -7.880 1.00 92.25 137 GLY A CA 1
ATOM 1093 C C . GLY A 1 137 ? 6.125 6.821 -6.904 1.00 92.25 137 GLY A C 1
ATOM 1094 O O . GLY A 1 137 ? 4.949 6.798 -7.278 1.00 92.25 137 GLY A O 1
ATOM 1095 N N . ASP A 1 138 ? 6.453 6.688 -5.616 1.00 89.56 138 ASP A N 1
ATOM 1096 C CA . ASP A 1 138 ? 5.471 6.389 -4.565 1.00 89.56 138 ASP A CA 1
ATOM 1097 C C . ASP A 1 138 ? 4.382 7.459 -4.415 1.00 89.56 138 ASP A C 1
ATOM 1099 O O . ASP A 1 138 ? 3.237 7.134 -4.104 1.00 89.56 138 ASP A O 1
ATOM 1103 N N . ALA A 1 139 ? 4.706 8.732 -4.661 1.00 92.44 139 ALA A N 1
ATOM 1104 C CA . ALA A 1 139 ? 3.736 9.821 -4.562 1.00 92.44 139 ALA A CA 1
ATOM 1105 C C . ALA A 1 139 ? 2.619 9.684 -5.609 1.00 92.44 139 ALA A C 1
ATOM 1107 O O . ALA A 1 139 ? 1.439 9.839 -5.283 1.00 92.44 139 ALA A O 1
ATOM 1108 N N . ALA A 1 140 ? 2.982 9.349 -6.852 1.00 93.69 140 ALA A N 1
ATOM 1109 C CA . ALA A 1 140 ? 2.021 9.094 -7.919 1.00 93.69 140 ALA A CA 1
ATOM 1110 C C . ALA A 1 140 ? 1.196 7.832 -7.634 1.00 93.69 140 ALA A C 1
ATOM 1112 O O . ALA A 1 140 ? -0.020 7.859 -7.814 1.00 93.69 140 ALA A O 1
ATOM 1113 N N . ARG A 1 141 ? 1.824 6.776 -7.093 1.00 91.50 141 ARG A N 1
ATOM 1114 C CA . ARG A 1 141 ? 1.123 5.552 -6.675 1.00 91.50 141 ARG A CA 1
ATOM 1115 C C . ARG A 1 141 ? 0.055 5.841 -5.621 1.00 91.50 141 ARG A C 1
ATOM 1117 O O . ARG A 1 141 ? -1.079 5.405 -5.771 1.00 91.50 141 ARG A O 1
ATOM 1124 N N . ILE A 1 142 ? 0.395 6.578 -4.559 1.00 91.06 142 ILE A N 1
ATOM 1125 C CA . ILE A 1 142 ? -0.560 6.909 -3.485 1.00 91.06 142 ILE A CA 1
ATOM 1126 C C . ILE A 1 142 ? -1.712 7.753 -4.030 1.00 91.06 142 ILE A C 1
ATOM 1128 O O . ILE A 1 142 ? -2.865 7.527 -3.669 1.00 91.06 142 ILE A O 1
ATOM 1132 N N . LYS A 1 143 ? -1.417 8.715 -4.910 1.00 93.75 143 LYS A N 1
ATOM 1133 C CA . LYS A 1 143 ? -2.455 9.522 -5.553 1.00 93.75 143 LYS A CA 1
ATOM 1134 C C . LYS A 1 143 ? -3.395 8.655 -6.394 1.00 93.75 143 LYS A C 1
ATOM 1136 O O . LYS A 1 143 ? -4.602 8.745 -6.206 1.00 93.75 143 LYS A O 1
ATOM 1141 N N . TYR A 1 144 ? -2.841 7.799 -7.251 1.00 93.38 144 TYR A N 1
ATOM 1142 C CA . TYR A 1 144 ? -3.613 6.857 -8.057 1.00 93.38 144 TYR A CA 1
ATOM 1143 C C . TYR A 1 144 ? -4.506 5.982 -7.173 1.00 93.38 144 TYR A C 1
ATOM 1145 O O . TYR A 1 144 ? -5.696 5.848 -7.436 1.00 93.38 144 TYR A O 1
ATOM 1153 N N . LEU A 1 145 ? -3.963 5.452 -6.078 1.00 91.12 145 LEU A N 1
ATOM 1154 C CA . LEU A 1 145 ? -4.715 4.591 -5.177 1.00 91.12 145 LEU A CA 1
ATOM 1155 C C . LEU A 1 145 ? -5.881 5.328 -4.500 1.00 91.12 145 LEU A C 1
ATOM 1157 O O . LEU A 1 145 ? -6.979 4.796 -4.436 1.00 91.12 145 LEU A O 1
ATOM 1161 N N . ASN A 1 146 ? -5.675 6.570 -4.059 1.00 90.25 146 ASN A N 1
ATOM 1162 C CA . ASN A 1 146 ? -6.740 7.383 -3.460 1.00 90.25 146 ASN A CA 1
ATOM 1163 C C . ASN A 1 146 ? -7.846 7.772 -4.454 1.00 90.25 146 ASN A C 1
ATOM 1165 O O . ASN A 1 146 ? -8.972 8.022 -4.037 1.00 90.25 146 ASN A O 1
ATOM 1169 N N . GLU A 1 147 ? -7.519 7.886 -5.742 1.00 92.75 147 GLU A N 1
ATOM 1170 C CA . GLU A 1 147 ? -8.489 8.226 -6.789 1.00 92.75 147 GLU A CA 1
ATOM 1171 C C . GLU A 1 147 ? -9.283 7.002 -7.266 1.00 92.75 147 GLU A C 1
ATOM 1173 O O . GLU A 1 147 ? -10.430 7.157 -7.680 1.00 92.75 147 GLU A O 1
ATOM 1178 N N . ASN A 1 148 ? -8.695 5.802 -7.194 1.00 91.88 148 ASN A N 1
ATOM 1179 C CA . ASN A 1 148 ? -9.290 4.577 -7.734 1.00 91.88 148 ASN A CA 1
ATOM 1180 C C . ASN A 1 148 ? -9.890 3.644 -6.668 1.00 91.88 148 ASN A C 1
ATOM 1182 O O . ASN A 1 148 ? -10.835 2.929 -6.985 1.00 91.88 148 ASN A O 1
ATOM 1186 N N . ILE A 1 149 ? -9.407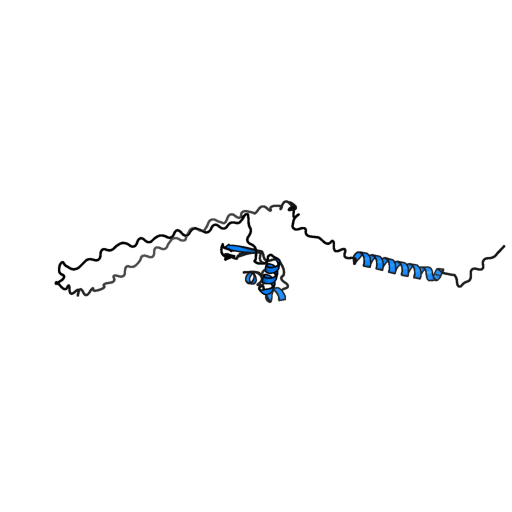 3.651 -5.419 1.00 91.19 149 ILE A N 1
ATOM 1187 C CA . ILE A 1 149 ? -9.992 2.835 -4.342 1.00 91.19 149 ILE A CA 1
ATOM 1188 C C . ILE A 1 149 ? -11.232 3.521 -3.773 1.00 91.19 149 ILE A C 1
ATOM 1190 O O . ILE A 1 149 ? -11.169 4.658 -3.294 1.00 91.19 149 ILE A O 1
ATOM 1194 N N . GLN A 1 150 ? -12.349 2.793 -3.732 1.00 91.44 150 GLN A N 1
ATOM 1195 C CA . GLN A 1 150 ? -13.558 3.222 -3.037 1.00 91.44 150 GLN A CA 1
ATOM 1196 C C . GLN A 1 150 ? -13.730 2.447 -1.738 1.00 91.44 150 GLN A C 1
ATOM 1198 O O . GLN A 1 150 ? -13.580 1.234 -1.688 1.00 91.44 150 GLN A O 1
ATOM 1203 N N . TYR A 1 151 ? -14.051 3.158 -0.654 1.00 91.06 151 TYR A N 1
ATOM 1204 C CA . TYR A 1 151 ? -14.263 2.508 0.632 1.00 91.06 151 TYR A CA 1
ATOM 1205 C C . TYR A 1 151 ? -15.706 1.985 0.745 1.00 91.06 151 TYR A C 1
ATOM 1207 O O . TYR A 1 151 ? -16.627 2.818 0.759 1.00 91.06 151 TYR A O 1
ATOM 1215 N N . PRO A 1 152 ? -15.927 0.656 0.852 1.00 92.50 152 PRO A N 1
ATOM 1216 C CA . PRO A 1 152 ? -17.259 0.065 0.823 1.00 92.50 152 PRO A CA 1
ATOM 1217 C C . PRO A 1 152 ? -18.193 0.648 1.877 1.00 92.50 152 PRO A C 1
ATOM 1219 O O . PRO A 1 152 ? -17.815 0.876 3.031 1.00 92.50 152 PRO A O 1
ATOM 1222 N N . GLN A 1 153 ? -19.462 0.822 1.512 1.00 92.56 153 GLN A N 1
ATOM 1223 C CA . GLN A 1 153 ? -20.462 1.363 2.430 1.00 92.56 153 GLN A CA 1
ATOM 1224 C C . GLN A 1 153 ? -20.678 0.456 3.656 1.00 92.56 153 GLN A C 1
ATOM 1226 O O . GLN A 1 153 ? -20.782 0.955 4.774 1.00 92.56 153 GLN A O 1
ATOM 1231 N N . MET A 1 154 ? -20.627 -0.868 3.475 1.00 90.50 154 MET A N 1
ATOM 1232 C CA . MET A 1 154 ? -20.748 -1.842 4.565 1.00 90.50 154 MET A CA 1
ATOM 1233 C C . MET A 1 154 ? -19.639 -1.686 5.619 1.00 90.50 154 MET A C 1
ATOM 1235 O O . MET A 1 154 ? -19.921 -1.688 6.821 1.00 90.50 154 MET A O 1
ATOM 1239 N N . ALA A 1 155 ? -18.390 -1.494 5.180 1.00 91.62 155 ALA A N 1
ATOM 1240 C CA . ALA A 1 155 ? -17.257 -1.253 6.068 1.00 91.62 155 ALA A CA 1
ATOM 1241 C C . ALA A 1 155 ? -17.382 0.086 6.814 1.00 91.62 155 ALA A C 1
ATOM 1243 O O . ALA A 1 155 ? -17.080 0.157 8.007 1.00 91.62 155 ALA A O 1
ATOM 1244 N N . ARG A 1 156 ? -17.897 1.128 6.143 1.00 90.44 156 ARG A N 1
ATOM 1245 C CA . ARG A 1 156 ? -18.152 2.455 6.737 1.00 90.44 156 ARG A CA 1
ATOM 1246 C C . ARG A 1 156 ? -19.207 2.420 7.833 1.00 90.44 156 ARG A C 1
ATOM 1248 O O . ARG A 1 156 ? -19.005 3.018 8.886 1.00 90.44 156 ARG A O 1
ATOM 1255 N N . GLU A 1 157 ? -20.321 1.744 7.582 1.00 92.56 157 GLU A N 1
ATOM 1256 C CA . GLU A 1 157 ? -21.436 1.636 8.530 1.00 92.56 157 GLU A CA 1
ATOM 1257 C C . GLU A 1 157 ? -21.069 0.769 9.736 1.00 92.56 157 GLU A C 1
ATOM 1259 O O . GLU A 1 157 ? -21.440 1.082 10.866 1.00 92.56 157 GLU A O 1
ATOM 1264 N N . SER A 1 158 ? -20.281 -0.283 9.505 1.00 91.06 158 SER A N 1
ATOM 1265 C CA . SER A 1 158 ? -19.838 -1.213 10.548 1.00 91.06 158 SER A CA 1
ATOM 1266 C C . SER A 1 158 ? -18.599 -0.729 11.313 1.00 91.06 158 SER A C 1
ATOM 1268 O O . SER A 1 158 ? -18.161 -1.398 12.247 1.00 91.06 158 SER A O 1
ATOM 1270 N N . GLY A 1 159 ? -18.008 0.408 10.924 1.00 90.00 159 GLY A N 1
ATOM 1271 C CA . GLY A 1 159 ? -16.792 0.949 11.543 1.00 90.00 159 GLY A CA 1
ATOM 1272 C C . GLY A 1 159 ? -15.574 0.023 11.433 1.00 90.00 159 GLY A C 1
ATOM 1273 O O . GLY A 1 159 ? -14.660 0.110 12.254 1.00 90.00 159 GLY A O 1
ATOM 1274 N N . ILE A 1 160 ? -15.569 -0.878 10.448 1.00 89.69 160 ILE A N 1
ATOM 1275 C CA . ILE A 1 160 ? -14.432 -1.758 10.167 1.00 89.69 160 ILE A CA 1
ATOM 1276 C C . ILE A 1 160 ? -13.293 -0.861 9.681 1.00 89.69 160 ILE A C 1
ATOM 1278 O O . ILE A 1 160 ? -13.536 0.121 8.987 1.00 89.69 160 ILE A O 1
ATOM 1282 N N . GLN A 1 161 ? -12.062 -1.134 10.104 1.00 88.19 161 GLN A N 1
ATOM 1283 C CA . GLN A 1 161 ? -10.865 -0.406 9.683 1.00 88.19 161 GLN A CA 1
ATOM 1284 C C . GLN A 1 161 ? -9.643 -1.303 9.859 1.00 88.19 161 GLN A C 1
ATOM 1286 O O . GLN A 1 161 ? -9.595 -2.133 10.769 1.00 88.19 161 GLN A O 1
ATOM 1291 N N . GLY A 1 162 ? -8.631 -1.123 9.018 1.00 89.19 162 GLY A N 1
ATOM 1292 C CA . GLY A 1 162 ? -7.386 -1.867 9.136 1.00 89.19 162 GLY A CA 1
ATOM 1293 C C . GLY A 1 162 ? -6.551 -1.800 7.868 1.00 89.19 162 GLY A C 1
ATOM 1294 O O . GLY A 1 162 ? -6.692 -0.878 7.068 1.00 89.19 162 GLY A O 1
ATOM 1295 N N . ARG A 1 163 ? -5.640 -2.763 7.715 1.00 89.56 163 ARG A N 1
ATOM 1296 C CA . ARG A 1 163 ? -4.717 -2.850 6.580 1.00 89.56 163 ARG A CA 1
ATOM 1297 C C . ARG A 1 163 ? -4.984 -4.147 5.830 1.00 89.56 163 ARG A C 1
ATOM 1299 O O . ARG A 1 163 ? -4.936 -5.209 6.447 1.00 89.56 163 ARG A O 1
ATOM 1306 N N . VAL A 1 164 ? -5.232 -4.033 4.529 1.00 90.62 164 VAL A N 1
ATOM 1307 C CA . VAL A 1 164 ? -5.347 -5.168 3.610 1.00 90.62 164 VAL A CA 1
ATOM 1308 C C . VAL A 1 164 ? -3.977 -5.409 2.985 1.00 90.62 164 VAL A C 1
ATOM 1310 O O . VAL A 1 164 ? -3.331 -4.470 2.515 1.00 90.62 164 VAL A O 1
ATOM 1313 N N . PHE A 1 165 ? -3.508 -6.652 3.029 1.00 91.00 165 PHE A N 1
ATOM 1314 C CA . PHE A 1 165 ? -2.259 -7.067 2.398 1.00 91.00 165 PHE A CA 1
ATOM 1315 C C . PHE A 1 165 ? -2.580 -7.811 1.107 1.00 91.00 165 PHE A C 1
ATOM 1317 O O . PHE A 1 165 ? -3.210 -8.869 1.150 1.00 91.00 165 PHE A O 1
ATOM 1324 N N . VAL A 1 166 ? -2.117 -7.265 -0.015 1.00 91.00 166 VAL A N 1
ATOM 1325 C CA . VAL A 1 166 ? -2.305 -7.821 -1.357 1.00 91.00 166 VAL A CA 1
ATOM 1326 C C . VAL A 1 166 ? -0.939 -8.166 -1.938 1.00 91.00 166 VAL A C 1
ATOM 1328 O O . VAL A 1 166 ? 0.017 -7.405 -1.778 1.00 91.00 166 VAL A O 1
ATOM 1331 N N . THR A 1 167 ? -0.852 -9.320 -2.586 1.00 91.19 167 THR A N 1
ATOM 1332 C CA . THR A 1 167 ? 0.280 -9.724 -3.416 1.00 91.19 167 THR A CA 1
ATOM 1333 C C . THR A 1 167 ? -0.164 -9.743 -4.869 1.00 91.19 167 THR A C 1
ATOM 1335 O O . THR A 1 167 ? -1.306 -10.086 -5.158 1.00 91.19 167 THR A O 1
ATOM 1338 N N . PHE A 1 168 ? 0.724 -9.357 -5.773 1.00 91.50 168 PHE A N 1
ATOM 1339 C CA . PHE A 1 168 ? 0.482 -9.380 -7.209 1.00 91.50 168 PHE A CA 1
ATOM 1340 C C . PHE A 1 168 ? 1.812 -9.526 -7.943 1.00 91.50 168 PHE A C 1
ATOM 1342 O O . PHE A 1 168 ? 2.870 -9.204 -7.390 1.00 91.50 168 PHE A O 1
ATOM 1349 N N . VAL A 1 169 ? 1.754 -10.011 -9.176 1.00 90.12 169 VAL A N 1
ATOM 1350 C CA . VAL A 1 169 ? 2.908 -10.172 -10.059 1.00 90.12 169 VAL A CA 1
ATOM 1351 C C . VAL A 1 169 ? 2.925 -9.015 -11.052 1.00 90.12 169 VAL A C 1
ATOM 1353 O O . VAL A 1 169 ? 1.884 -8.605 -11.556 1.00 90.12 169 VAL A O 1
ATOM 1356 N N . VAL A 1 170 ? 4.107 -8.444 -11.287 1.00 90.56 170 VAL A N 1
ATOM 1357 C CA . VAL A 1 170 ? 4.310 -7.413 -12.312 1.00 90.56 170 VAL A CA 1
ATOM 1358 C C . VAL A 1 170 ? 5.026 -8.059 -13.485 1.00 90.56 170 VAL A C 1
ATOM 1360 O O . VAL A 1 170 ? 6.163 -8.512 -13.342 1.00 90.56 170 VAL A O 1
ATOM 1363 N N . GLU A 1 171 ? 4.353 -8.094 -14.626 1.00 89.62 171 GLU A N 1
ATOM 1364 C CA . GLU A 1 171 ? 4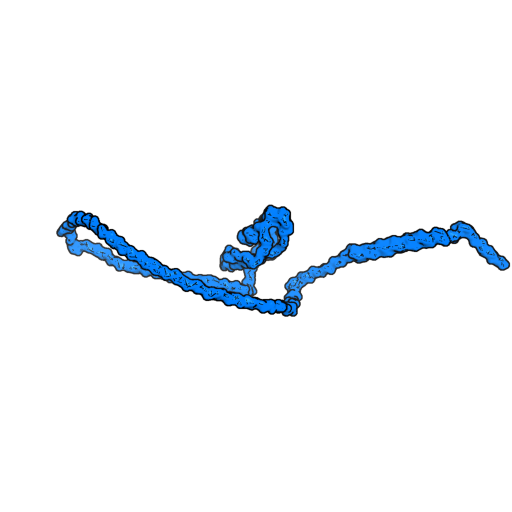.873 -8.659 -15.866 1.00 89.62 171 GLU A CA 1
ATOM 1365 C C . GLU A 1 171 ? 5.914 -7.736 -16.518 1.00 89.62 171 GLU A C 1
ATOM 1367 O O . GLU A 1 171 ? 6.070 -6.561 -16.166 1.00 89.62 171 GLU A O 1
ATOM 1372 N N . LYS A 1 172 ? 6.634 -8.255 -17.520 1.00 86.44 172 LYS A N 1
ATOM 1373 C CA . LYS A 1 172 ? 7.688 -7.509 -18.240 1.00 86.44 172 LYS A CA 1
ATOM 1374 C C . LYS A 1 172 ? 7.171 -6.247 -18.943 1.00 86.44 172 LYS A C 1
ATOM 1376 O O . LYS A 1 172 ? 7.942 -5.314 -19.161 1.00 86.44 172 LYS A O 1
ATOM 1381 N N . ASP A 1 173 ? 5.895 -6.224 -19.312 1.00 87.38 173 ASP A N 1
ATOM 1382 C CA . ASP A 1 173 ? 5.220 -5.083 -19.937 1.00 87.38 173 ASP A CA 1
ATOM 1383 C C . ASP A 1 173 ? 4.700 -4.054 -18.912 1.00 87.38 173 ASP A C 1
ATOM 1385 O O . ASP A 1 173 ? 4.229 -2.981 -19.295 1.00 87.38 173 ASP A O 1
ATOM 1389 N N . GLY A 1 174 ? 4.820 -4.350 -17.613 1.00 85.69 174 GLY A N 1
ATOM 1390 C CA . GLY A 1 174 ? 4.295 -3.532 -16.524 1.00 85.69 174 GLY A CA 1
ATOM 1391 C C . GLY A 1 174 ? 2.815 -3.772 -16.223 1.00 85.69 174 GLY A C 1
ATOM 1392 O O . GLY A 1 174 ? 2.249 -3.039 -15.406 1.00 85.69 174 GLY A O 1
ATOM 1393 N N . SER A 1 175 ? 2.182 -4.766 -16.854 1.00 89.25 175 SER A N 1
ATOM 1394 C CA . SER A 1 175 ? 0.851 -5.220 -16.459 1.00 89.25 175 SER A CA 1
ATOM 1395 C C . SER A 1 175 ? 0.909 -5.975 -15.127 1.00 89.25 175 SER A C 1
ATOM 1397 O O . SER A 1 175 ? 1.965 -6.440 -14.691 1.00 89.25 175 SER A O 1
ATOM 1399 N N . VAL A 1 176 ? -0.229 -6.028 -14.436 1.00 90.44 176 VAL A N 1
ATOM 1400 C CA . VAL A 1 176 ? -0.352 -6.689 -13.135 1.00 90.44 176 VAL A CA 1
ATOM 1401 C C . VAL A 1 176 ? -1.195 -7.947 -13.294 1.00 90.44 176 VAL A C 1
ATOM 1403 O O . VAL A 1 176 ? -2.326 -7.876 -13.775 1.00 90.44 176 VAL A O 1
ATOM 1406 N N . THR A 1 177 ? -0.650 -9.081 -12.869 1.00 89.88 177 THR A N 1
ATOM 1407 C CA . THR A 1 177 ? -1.269 -10.410 -12.936 1.00 89.88 177 THR A CA 1
ATOM 1408 C C . THR A 1 177 ? -1.268 -11.078 -11.552 1.00 89.88 177 THR A C 1
ATOM 1410 O O . THR A 1 177 ? -0.617 -10.615 -10.616 1.00 89.88 177 THR A O 1
ATOM 1413 N N . ASP A 1 178 ? -2.064 -12.143 -11.393 1.00 88.25 178 ASP A N 1
ATOM 1414 C CA . ASP A 1 178 ? -2.165 -12.963 -10.168 1.00 88.25 178 ASP A CA 1
ATOM 1415 C C . ASP A 1 178 ? -2.352 -12.164 -8.857 1.00 88.25 178 ASP A C 1
ATOM 1417 O O . ASP A 1 178 ? -1.628 -12.334 -7.873 1.00 88.25 178 ASP A O 1
ATOM 1421 N N . VAL A 1 179 ? -3.339 -11.264 -8.837 1.00 91.56 179 VAL A N 1
ATOM 1422 C CA . VAL A 1 179 ? -3.675 -10.466 -7.649 1.00 91.56 179 VAL A CA 1
ATOM 1423 C C . VAL A 1 179 ? -4.354 -11.349 -6.597 1.00 91.56 179 VAL A C 1
ATOM 1425 O O . VAL A 1 179 ? -5.404 -11.943 -6.845 1.00 91.56 179 VAL A O 1
ATOM 1428 N N . ARG A 1 180 ? -3.767 -11.439 -5.398 1.00 90.44 180 ARG A N 1
ATOM 1429 C CA . ARG A 1 180 ? -4.296 -12.232 -4.276 1.00 90.44 180 ARG A CA 1
ATOM 1430 C C . ARG A 1 180 ? -4.231 -11.473 -2.958 1.00 90.44 180 ARG A C 1
ATOM 1432 O O . ARG A 1 180 ? -3.224 -10.853 -2.621 1.00 90.44 180 ARG A O 1
ATOM 1439 N N . VAL A 1 181 ? -5.277 -11.605 -2.149 1.00 91.81 181 VAL A N 1
ATOM 1440 C CA . VAL A 1 181 ? -5.317 -11.053 -0.788 1.00 91.81 181 VAL A CA 1
ATOM 1441 C C . VAL A 1 181 ? -4.674 -12.046 0.183 1.00 91.81 181 VAL A C 1
ATOM 1443 O O . VAL A 1 181 ? -5.167 -13.155 0.370 1.00 91.81 181 VAL A O 1
ATOM 1446 N N . LEU A 1 182 ? -3.572 -11.648 0.823 1.00 88.81 182 LEU A N 1
ATOM 1447 C CA . LEU A 1 182 ? -2.898 -12.443 1.859 1.00 88.81 182 LEU A CA 1
ATOM 1448 C C . LEU A 1 182 ? -3.603 -12.314 3.209 1.00 88.81 182 LEU A C 1
ATOM 1450 O O . LEU A 1 182 ? -3.744 -13.283 3.954 1.00 88.81 182 LEU A O 1
ATOM 1454 N N . ARG A 1 183 ? -4.017 -11.091 3.545 1.00 88.94 183 ARG A N 1
ATOM 1455 C CA . ARG A 1 183 ? -4.706 -10.795 4.799 1.00 88.94 183 ARG A CA 1
ATOM 1456 C C . ARG A 1 183 ? -5.684 -9.654 4.591 1.00 88.94 183 ARG A C 1
ATOM 1458 O O . ARG A 1 183 ? -5.273 -8.518 4.362 1.00 88.94 183 ARG A O 1
ATOM 1465 N N . GLY A 1 184 ? -6.957 -9.994 4.714 1.00 90.50 184 GLY A N 1
ATOM 1466 C CA . GLY A 1 184 ? -8.070 -9.070 4.607 1.00 90.50 184 GLY A CA 1
ATOM 1467 C C . GLY A 1 184 ? -8.562 -8.532 5.945 1.00 90.50 184 GLY A C 1
ATOM 1468 O O . GLY A 1 184 ? -8.190 -9.028 7.017 1.00 90.50 184 GLY A O 1
ATOM 1469 N N . ILE A 1 185 ? -9.409 -7.510 5.868 1.00 87.88 185 ILE A N 1
ATOM 1470 C CA . ILE A 1 185 ? -10.146 -6.948 7.012 1.00 87.88 185 ILE A CA 1
ATOM 1471 C C . ILE A 1 185 ? -11.652 -7.229 6.925 1.00 87.88 185 ILE A C 1
ATOM 1473 O O . ILE A 1 185 ? -12.371 -6.969 7.893 1.00 87.88 185 ILE A O 1
ATOM 1477 N N . GLY A 1 186 ? -12.119 -7.789 5.804 1.00 86.56 186 GLY A N 1
ATOM 1478 C CA . GLY A 1 186 ? -13.524 -8.074 5.541 1.00 86.56 186 GLY A CA 1
ATOM 1479 C C . GLY A 1 186 ? -14.378 -6.822 5.315 1.00 86.56 186 GLY A C 1
ATOM 1480 O O . GLY A 1 186 ? -13.890 -5.694 5.242 1.00 86.56 186 GLY A O 1
ATOM 1481 N N . GLY A 1 187 ? -15.694 -7.022 5.201 1.00 85.00 187 GLY A N 1
ATOM 1482 C CA . GLY A 1 187 ? -16.659 -5.929 5.026 1.00 85.00 187 GLY A CA 1
ATOM 1483 C C . GLY A 1 187 ? -16.685 -5.310 3.624 1.00 85.00 187 GLY A C 1
ATOM 1484 O O . GLY A 1 187 ? -17.112 -4.164 3.490 1.00 85.00 187 GLY A O 1
ATOM 1485 N N . GLY A 1 188 ? -16.233 -6.043 2.601 1.00 88.69 188 GLY A N 1
ATOM 1486 C CA . GLY A 1 188 ? -16.132 -5.564 1.218 1.00 88.69 188 GLY A CA 1
ATOM 1487 C C . GLY A 1 188 ? -14.760 -4.981 0.863 1.00 88.69 188 GLY A C 1
ATOM 1488 O O . GLY A 1 188 ? -14.506 -4.661 -0.290 1.00 88.69 188 GLY A O 1
ATOM 1489 N N . CYS A 1 189 ? -13.883 -4.776 1.851 1.00 88.88 189 CYS A N 1
ATOM 1490 C CA . CYS A 1 189 ? -12.591 -4.117 1.642 1.00 88.88 189 CYS A CA 1
ATOM 1491 C C . CYS A 1 189 ? -11.582 -4.997 0.905 1.00 88.88 189 CYS A C 1
ATOM 1493 O O . CYS A 1 189 ? -10.630 -4.477 0.333 1.00 88.88 189 CYS A O 1
ATOM 1495 N N . ASP A 1 190 ? -11.762 -6.313 0.977 1.00 91.00 190 ASP A N 1
ATOM 1496 C CA . ASP A 1 190 ? -10.861 -7.275 0.356 1.00 91.00 190 ASP A CA 1
ATOM 1497 C C . ASP A 1 190 ? -11.205 -7.401 -1.132 1.00 91.00 190 ASP A C 1
ATOM 1499 O O . ASP A 1 190 ? -10.314 -7.505 -1.967 1.00 91.00 190 ASP A O 1
ATOM 1503 N N . GLU A 1 191 ? -12.497 -7.310 -1.451 1.00 90.44 191 GLU A N 1
ATOM 1504 C CA . GLU A 1 191 ? -13.043 -7.314 -2.802 1.00 90.44 191 GLU A CA 1
ATOM 1505 C C . GLU A 1 191 ? -12.724 -6.025 -3.570 1.00 90.44 191 GLU A C 1
ATOM 1507 O O . GLU A 1 191 ? -12.381 -6.103 -4.741 1.00 90.44 191 GLU A O 1
ATOM 1512 N N . GLU A 1 192 ? -12.773 -4.852 -2.928 1.00 91.56 192 GLU A N 1
ATOM 1513 C CA . GLU A 1 192 ? -12.371 -3.581 -3.567 1.00 91.56 192 GLU A CA 1
ATOM 1514 C C . GLU A 1 192 ? -10.851 -3.459 -3.783 1.00 91.56 192 GLU A C 1
ATOM 1516 O O . GLU A 1 192 ? -10.393 -2.567 -4.495 1.00 91.56 192 GLU A O 1
ATOM 1521 N N . ALA A 1 193 ? -10.048 -4.298 -3.121 1.00 87.62 193 ALA A N 1
ATOM 1522 C CA . ALA A 1 193 ? -8.590 -4.244 -3.208 1.00 87.62 193 ALA A CA 1
ATOM 1523 C C . ALA A 1 193 ? -8.005 -5.058 -4.379 1.00 87.62 193 ALA A C 1
ATOM 1525 O O . ALA A 1 193 ? -6.788 -4.992 -4.584 1.00 87.62 193 ALA A O 1
ATOM 1526 N N . VAL A 1 194 ? -8.832 -5.827 -5.099 1.00 85.56 194 VAL A N 1
ATOM 1527 C CA . VAL A 1 194 ? -8.439 -6.744 -6.186 1.00 85.56 194 VAL A CA 1
ATOM 1528 C C . VAL A 1 194 ? -8.921 -6.236 -7.538 1.00 85.56 194 VAL A C 1
ATOM 1530 O O . VAL A 1 194 ? -10.061 -5.731 -7.614 1.00 85.56 194 VAL A O 1
#

Foldseek 3Di:
DDDPPDDPVPDCPVVPVVVVVVVVVVVVVVVVVVVVPPPPPPPPVPVVPPPPPCPPDPDDDDPDDPDPDPPPDPPDDPDDDDDDDDPDDDDPPDPDDPPDDPPPDDPDDDDDPDPPPPPPDDDADPDDPDDDADVVGPVVVVVVCVVQQDDDPQCVVVVQDDDWDWDWGQDPVRDTHDIDTPDDSDRCRRVSVD

Radius of gyration: 44.03 Å; chains: 1; bounding box: 49×109×137 Å

pLDDT: mean 74.86, std 15.57, range [45.66, 96.06]